Protein AF-A0AA43BGQ6-F1 (afdb_monomer)

Sequence (302 aa):
MNIRNFLTSLLPIFGRSHVEIDIRQQQDIRKKLLLPQLKKLDTVLKGAPFTSDLAKPVEAAIQRLHGSRMNMVSILLAIYEALGSKLDYLSKVVDEEFDKDISRDDMTYKQVQIVRYLELSRFSMEYTMRLLNRFLAAEARTRLNQLERIDEQLTPAEIRWMSDNLETYMQVLSLLLVPQIKLRQAIENMPELLVKAEDGGAGQGLAGHNADPLKMNFINSSALNWNPIYHIRLYIAEMEVEHYQLLEKEILTLELRILELVAAKEERQDARLEQQIERREAQLAAARVKYHQQTEKYGLAA

Radius of gyration: 20.06 Å; Cα contacts (8 Å, |Δi|>4): 301; chains: 1; bounding box: 56×33×53 Å

Solvent-accessible surface area (backbone atoms only — not comparable to full-atom values): 16573 Å² total; per-residue (Å²): 67,50,63,52,62,52,52,65,58,41,32,66,64,46,48,41,65,57,58,54,48,49,50,52,49,53,48,46,46,42,64,76,53,50,49,56,53,34,53,53,47,34,66,73,45,68,64,53,66,69,82,21,84,80,39,37,63,55,35,54,50,49,20,62,72,72,71,44,89,61,20,52,50,56,50,51,41,52,40,56,60,57,42,50,64,44,49,58,49,49,50,53,49,46,69,72,75,48,52,70,68,38,44,46,68,70,30,31,46,47,58,51,50,53,56,49,49,53,45,49,55,50,51,45,56,55,51,49,54,56,51,48,43,49,40,36,40,30,37,25,22,53,65,67,73,38,68,88,57,42,58,74,78,51,53,73,67,56,55,46,49,50,65,77,35,46,66,42,45,54,54,43,52,58,54,57,64,52,52,60,70,59,52,49,54,42,58,73,64,33,58,90,41,68,44,52,70,80,54,83,56,54,65,58,70,73,44,47,89,70,48,51,74,76,56,65,54,71,51,51,46,72,83,52,52,57,79,54,84,52,51,65,80,86,70,47,66,61,53,51,50,50,50,51,52,45,51,52,45,53,47,56,47,35,53,50,35,52,50,45,33,54,34,28,75,70,75,44,85,55,70,71,59,49,55,50,47,53,55,46,42,55,52,43,52,52,45,49,52,52,53,49,52,50,36,41,74,70,70,47,50,124

Structure (mmCIF, N/CA/C/O backbone):
data_AF-A0AA43BGQ6-F1
#
_entry.id   AF-A0AA43BGQ6-F1
#
loop_
_atom_site.group_PDB
_atom_site.id
_atom_site.type_symbol
_atom_site.label_atom_id
_atom_site.label_alt_id
_atom_site.label_comp_id
_atom_site.label_asym_id
_atom_site.label_entity_id
_atom_site.label_seq_id
_atom_site.pdbx_PDB_ins_code
_atom_site.Cartn_x
_atom_site.Cartn_y
_atom_site.Cartn_z
_atom_site.occupancy
_atom_site.B_iso_or_equiv
_atom_site.auth_seq_id
_atom_site.auth_comp_id
_atom_site.auth_asym_id
_atom_site.auth_atom_id
_atom_site.pdbx_PDB_model_num
ATOM 1 N N . MET A 1 1 ? 10.255 -13.705 -5.221 1.00 59.16 1 MET A N 1
ATOM 2 C CA . MET A 1 1 ? 10.290 -13.906 -6.675 1.00 59.16 1 MET A CA 1
ATOM 3 C C . MET A 1 1 ? 11.595 -13.316 -7.169 1.00 59.16 1 MET A C 1
ATOM 5 O O . MET A 1 1 ? 11.898 -12.206 -6.761 1.00 59.16 1 MET A O 1
ATOM 9 N N . ASN A 1 2 ? 12.386 -14.051 -7.955 1.00 65.12 2 ASN A N 1
ATOM 10 C CA . ASN A 1 2 ? 13.613 -13.506 -8.546 1.00 65.12 2 ASN A CA 1
ATOM 11 C C . ASN A 1 2 ? 13.279 -12.660 -9.793 1.00 65.12 2 ASN A C 1
ATOM 13 O O . ASN A 1 2 ? 12.179 -12.754 -10.340 1.00 65.12 2 ASN A O 1
ATOM 17 N N . ILE A 1 3 ? 14.237 -11.856 -10.265 1.00 67.06 3 ILE A N 1
ATOM 18 C CA . ILE A 1 3 ? 14.046 -10.979 -11.434 1.00 67.06 3 ILE A CA 1
ATOM 19 C C . ILE A 1 3 ? 13.670 -11.748 -12.707 1.00 67.06 3 ILE A C 1
ATOM 21 O O . ILE A 1 3 ? 12.963 -11.224 -13.556 1.00 67.06 3 ILE A O 1
ATOM 25 N N . ARG A 1 4 ? 14.112 -13.005 -12.832 1.00 68.31 4 ARG A N 1
ATOM 26 C CA . ARG A 1 4 ? 13.787 -13.864 -13.973 1.00 68.31 4 ARG A CA 1
ATOM 27 C C . ARG A 1 4 ? 12.304 -14.195 -14.003 1.00 68.31 4 ARG A C 1
ATOM 29 O O . ARG A 1 4 ? 11.673 -13.980 -15.025 1.00 68.31 4 ARG A O 1
ATOM 36 N N . ASN A 1 5 ? 11.766 -14.681 -12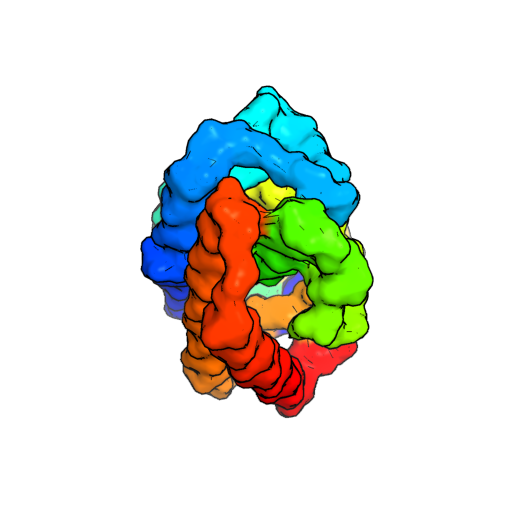.887 1.00 70.25 5 ASN A N 1
ATOM 37 C CA . ASN A 1 5 ? 10.352 -15.015 -12.767 1.00 70.25 5 ASN A CA 1
ATOM 38 C C . ASN A 1 5 ? 9.482 -13.772 -12.993 1.00 70.25 5 ASN A C 1
ATOM 40 O O . ASN A 1 5 ? 8.431 -13.868 -13.617 1.00 70.25 5 ASN A O 1
ATOM 44 N N . PHE A 1 6 ? 9.965 -12.607 -12.546 1.00 74.38 6 PHE A N 1
ATOM 45 C CA . PHE A 1 6 ? 9.333 -11.324 -12.833 1.00 74.38 6 PHE A CA 1
ATOM 46 C C . PHE A 1 6 ? 9.363 -10.969 -14.321 1.00 74.38 6 PHE A C 1
ATOM 48 O O . PHE A 1 6 ? 8.332 -10.668 -14.899 1.00 74.38 6 PHE A O 1
ATOM 55 N N . LEU A 1 7 ? 10.519 -11.058 -14.977 1.00 72.19 7 LEU A N 1
ATOM 56 C CA . LEU A 1 7 ? 10.612 -10.830 -16.416 1.00 72.19 7 LEU A CA 1
ATOM 57 C C . LEU A 1 7 ? 9.691 -11.768 -17.183 1.00 72.19 7 LEU A C 1
ATOM 59 O O . LEU A 1 7 ? 8.902 -11.305 -17.992 1.00 72.19 7 LEU A O 1
ATOM 63 N N . THR A 1 8 ? 9.731 -13.070 -16.895 1.00 73.38 8 THR A N 1
ATOM 64 C CA . THR A 1 8 ? 8.884 -14.057 -17.574 1.00 73.38 8 THR A CA 1
ATOM 65 C C . THR A 1 8 ? 7.399 -13.822 -17.367 1.00 73.38 8 THR A C 1
ATOM 67 O O . THR A 1 8 ? 6.626 -14.242 -18.225 1.00 73.38 8 THR A O 1
ATOM 70 N N . SER A 1 9 ? 6.997 -13.174 -16.267 1.00 70.94 9 SER A N 1
ATOM 71 C CA . SER A 1 9 ? 5.597 -12.817 -16.091 1.00 70.94 9 SER A CA 1
ATOM 72 C C . SER A 1 9 ? 5.200 -11.673 -17.028 1.00 70.94 9 SER A C 1
ATOM 74 O O . SER A 1 9 ? 4.071 -11.671 -17.505 1.00 70.94 9 SER A O 1
ATOM 76 N N . LEU A 1 10 ? 6.101 -10.734 -17.360 1.00 72.69 10 LEU A N 1
ATOM 77 C CA . LEU A 1 10 ? 5.807 -9.619 -18.272 1.00 72.69 10 LEU A CA 1
ATOM 78 C C . LEU A 1 10 ? 5.389 -10.094 -19.678 1.00 72.69 10 LEU A C 1
ATOM 80 O O . LEU A 1 10 ? 5.837 -11.118 -20.203 1.00 72.69 10 LEU A O 1
ATOM 84 N N . LEU A 1 11 ? 4.560 -9.270 -20.312 1.00 73.94 11 LEU A N 1
ATOM 85 C CA . LEU A 1 11 ? 4.098 -9.368 -21.683 1.00 73.94 11 LEU A CA 1
ATOM 86 C C . LEU A 1 11 ? 5.306 -9.358 -22.600 1.00 73.94 11 LEU A C 1
ATOM 88 O O . LEU A 1 11 ? 6.159 -8.487 -22.439 1.00 73.94 11 LEU A O 1
ATOM 92 N N . PRO A 1 12 ? 5.328 -10.215 -23.631 1.00 77.56 12 PRO A N 1
ATOM 93 C CA . PRO A 1 12 ? 6.400 -10.191 -24.615 1.00 77.56 12 PRO A CA 1
ATOM 94 C C . PRO A 1 12 ? 6.594 -8.807 -25.241 1.00 77.56 12 PRO A C 1
ATOM 96 O O . PRO A 1 12 ? 7.725 -8.397 -25.469 1.00 77.56 12 PRO A O 1
ATOM 99 N N . ILE A 1 13 ? 5.493 -8.087 -25.502 1.00 79.62 13 ILE A N 1
ATOM 100 C CA . ILE A 1 13 ? 5.508 -6.736 -26.070 1.00 79.62 13 ILE A CA 1
ATOM 101 C C . ILE A 1 13 ? 4.414 -5.884 -25.422 1.00 79.62 13 ILE A C 1
ATOM 103 O O . ILE A 1 13 ? 3.246 -6.291 -25.399 1.00 79.62 13 ILE A O 1
ATOM 107 N N . PHE A 1 14 ? 4.764 -4.685 -24.960 1.00 82.12 14 PHE A N 1
ATOM 108 C CA . PHE A 1 14 ? 3.824 -3.697 -24.428 1.00 82.12 14 PHE A CA 1
ATOM 109 C C . PHE A 1 14 ? 4.285 -2.265 -24.719 1.00 82.12 14 PHE A C 1
ATOM 111 O O . PHE A 1 14 ? 5.469 -1.998 -24.848 1.00 82.12 14 PHE A O 1
ATOM 118 N N . GLY A 1 15 ? 3.352 -1.318 -24.831 1.00 83.88 15 GLY A N 1
ATOM 119 C CA . GLY A 1 15 ? 3.704 0.085 -25.067 1.00 83.88 15 GLY A CA 1
ATOM 120 C C . GLY A 1 15 ? 4.128 0.825 -23.796 1.00 83.88 15 GLY A C 1
ATOM 121 O O . GLY A 1 15 ? 3.558 0.589 -22.729 1.00 83.88 15 GLY A O 1
ATOM 122 N N . ARG A 1 16 ? 5.037 1.798 -23.925 1.00 88.75 16 ARG A N 1
ATOM 123 C CA . ARG A 1 16 ? 5.418 2.731 -22.842 1.00 88.75 16 ARG A CA 1
ATOM 124 C C . ARG A 1 16 ? 4.234 3.464 -22.230 1.00 88.75 16 ARG A C 1
ATOM 126 O O . ARG A 1 16 ? 4.187 3.674 -21.023 1.00 88.75 16 ARG A O 1
ATOM 133 N N . SER A 1 17 ? 3.235 3.771 -23.053 1.00 84.75 17 SER A N 1
ATOM 134 C CA . SER A 1 17 ? 1.975 4.367 -22.602 1.00 84.75 17 SER A CA 1
ATOM 135 C C . SER A 1 17 ? 1.321 3.594 -21.451 1.00 84.75 17 SER A C 1
ATOM 137 O O . SER A 1 17 ? 0.710 4.213 -20.588 1.00 84.75 17 SER A O 1
ATOM 139 N N . HIS A 1 18 ? 1.488 2.270 -21.374 1.00 81.44 18 HIS A N 1
ATOM 140 C CA . HIS A 1 18 ? 0.985 1.478 -20.253 1.00 81.44 18 HIS A CA 1
ATOM 141 C C . HIS A 1 18 ? 1.720 1.786 -18.942 1.00 81.44 18 HIS A C 1
ATOM 143 O O . HIS A 1 18 ? 1.080 1.905 -17.900 1.00 81.44 18 HIS A O 1
ATOM 149 N N . VAL A 1 19 ? 3.041 1.984 -19.001 1.00 86.44 19 VAL A N 1
ATOM 150 C CA . VAL A 1 19 ? 3.857 2.418 -17.856 1.00 86.44 19 VAL A CA 1
ATOM 151 C C . VAL A 1 19 ? 3.408 3.799 -17.379 1.00 86.44 19 VAL A C 1
ATOM 153 O O . VAL A 1 19 ? 3.178 4.025 -16.192 1.00 86.44 19 VAL A O 1
ATOM 156 N N . GLU A 1 20 ? 3.225 4.728 -18.318 1.00 88.62 20 GLU A N 1
ATOM 157 C CA . GLU A 1 20 ? 2.775 6.092 -18.031 1.00 88.62 20 GLU A CA 1
ATOM 158 C C . GLU A 1 20 ? 1.348 6.122 -17.453 1.00 88.62 20 GLU A C 1
ATOM 160 O O . GLU A 1 20 ? 1.022 6.955 -16.603 1.00 88.62 20 GLU A O 1
ATOM 165 N N . ILE A 1 21 ? 0.461 5.243 -17.932 1.00 85.50 21 ILE A N 1
ATOM 166 C CA . ILE A 1 21 ? -0.894 5.081 -17.392 1.00 85.50 21 ILE A CA 1
ATOM 167 C C . ILE A 1 21 ? -0.828 4.542 -15.963 1.00 85.50 21 ILE A C 1
ATOM 169 O O . ILE A 1 21 ? -1.492 5.115 -15.101 1.00 85.50 21 ILE A O 1
ATOM 173 N N . ASP A 1 22 ? 0.000 3.530 -15.681 1.00 85.19 22 ASP A N 1
ATOM 174 C CA . ASP A 1 22 ? 0.164 2.998 -14.323 1.00 85.19 22 ASP A CA 1
ATOM 175 C C . ASP A 1 22 ? 0.589 4.090 -13.343 1.00 85.19 22 ASP A C 1
ATOM 177 O O . ASP A 1 22 ? -0.051 4.306 -12.314 1.00 85.19 22 ASP A O 1
ATOM 181 N N . ILE A 1 23 ? 1.629 4.850 -13.697 1.00 91.44 23 ILE A N 1
ATOM 182 C CA . ILE A 1 23 ? 2.125 5.946 -12.863 1.00 91.44 23 ILE A CA 1
ATOM 183 C C . ILE A 1 23 ? 1.000 6.941 -12.575 1.00 91.44 23 ILE A C 1
ATOM 185 O O . ILE A 1 23 ? 0.787 7.311 -11.417 1.00 91.44 23 ILE A O 1
ATOM 189 N N . ARG A 1 24 ? 0.245 7.351 -13.604 1.00 90.69 24 ARG A N 1
ATOM 190 C CA . ARG A 1 24 ? -0.896 8.268 -13.452 1.00 90.69 24 ARG A CA 1
ATOM 191 C C . ARG A 1 24 ? -1.990 7.687 -12.561 1.00 90.69 24 ARG A C 1
ATOM 193 O O . ARG A 1 24 ? -2.480 8.390 -11.680 1.00 90.69 24 ARG A O 1
ATOM 200 N N . GLN A 1 25 ? -2.337 6.417 -12.727 1.00 87.12 25 GLN A N 1
ATOM 201 C CA . GLN A 1 25 ? -3.322 5.737 -11.886 1.00 87.12 25 GLN A CA 1
ATOM 202 C C . GLN A 1 25 ? -2.867 5.664 -10.432 1.00 87.12 25 GLN A C 1
ATOM 204 O O . GLN A 1 25 ? -3.635 5.982 -9.529 1.00 87.12 25 GLN A O 1
ATOM 209 N N . GLN A 1 26 ? -1.604 5.323 -10.188 1.00 91.56 26 GLN A N 1
ATOM 210 C CA . GLN A 1 26 ? -1.034 5.324 -8.847 1.00 91.56 26 GLN A CA 1
ATOM 211 C C . GLN A 1 26 ? -1.028 6.727 -8.233 1.00 91.56 26 GLN A C 1
ATOM 213 O O . GLN A 1 26 ? -1.259 6.875 -7.031 1.00 91.56 26 GLN A O 1
ATOM 218 N N . GLN A 1 27 ? -0.829 7.781 -9.033 1.00 95.00 27 GLN A N 1
ATOM 219 C CA . GLN A 1 27 ? -1.025 9.146 -8.548 1.00 95.00 27 GLN A CA 1
ATOM 220 C C . GLN A 1 27 ? -2.467 9.428 -8.149 1.00 95.00 27 GLN A C 1
ATOM 222 O O . GLN A 1 27 ? -2.687 10.043 -7.105 1.00 95.00 27 GLN A O 1
ATOM 227 N N . ASP A 1 28 ? -3.423 9.002 -8.966 1.00 91.94 28 ASP A N 1
ATOM 228 C CA . ASP A 1 28 ? -4.844 9.209 -8.724 1.00 91.94 28 ASP A CA 1
ATOM 229 C C . ASP A 1 28 ? -5.322 8.444 -7.489 1.00 91.94 28 ASP A C 1
ATOM 231 O O . ASP A 1 28 ? -5.933 9.048 -6.609 1.00 91.94 28 ASP A O 1
ATOM 235 N N . ILE A 1 29 ? -4.966 7.165 -7.357 1.00 90.44 29 ILE A N 1
ATOM 236 C CA . ILE A 1 29 ? -5.228 6.356 -6.160 1.00 90.44 29 ILE A CA 1
ATOM 237 C C . ILE A 1 29 ? -4.580 7.023 -4.941 1.00 90.44 29 ILE A C 1
ATOM 239 O O . ILE A 1 29 ? -5.227 7.277 -3.928 1.00 90.44 29 ILE A O 1
ATOM 243 N N . ARG A 1 30 ? -3.312 7.421 -5.019 1.00 95.44 30 ARG A N 1
ATOM 244 C CA . ARG A 1 30 ? -2.676 8.106 -3.891 1.00 95.44 30 ARG A CA 1
ATOM 245 C C . ARG A 1 30 ? -3.430 9.385 -3.496 1.00 95.44 30 ARG A C 1
ATOM 247 O O . ARG A 1 30 ? -3.743 9.576 -2.323 1.00 95.44 30 ARG A O 1
ATOM 254 N N . LYS A 1 31 ? -3.673 10.288 -4.451 1.00 96.25 31 LYS A N 1
ATOM 255 C CA . LYS A 1 31 ? -4.178 11.650 -4.196 1.00 96.25 31 LYS A CA 1
ATOM 256 C C . LYS A 1 31 ? -5.668 11.683 -3.864 1.00 96.25 31 LYS A C 1
ATOM 258 O O . LYS A 1 31 ? -6.055 12.419 -2.962 1.00 96.25 31 LYS A O 1
ATOM 263 N N . LYS A 1 32 ? -6.490 10.940 -4.607 1.00 93.38 32 LYS A N 1
ATOM 264 C CA . LYS A 1 32 ? -7.959 10.985 -4.512 1.00 93.38 32 LYS A CA 1
ATOM 265 C C . LYS A 1 32 ? -8.497 10.014 -3.469 1.00 93.38 32 LYS A C 1
ATOM 267 O O . LYS A 1 32 ? -9.546 10.275 -2.894 1.00 93.38 32 LYS A O 1
ATOM 272 N N . LEU A 1 33 ? -7.783 8.914 -3.242 1.00 91.06 33 LEU A N 1
ATOM 273 C CA . LEU A 1 33 ? -8.280 7.780 -2.478 1.00 91.06 33 LEU A CA 1
ATOM 274 C C . LEU A 1 33 ? -7.540 7.625 -1.139 1.00 91.06 33 LEU A C 1
ATOM 276 O O . LEU A 1 33 ? -8.136 7.815 -0.083 1.00 91.06 33 LEU A O 1
ATOM 280 N N . LEU A 1 34 ? -6.231 7.365 -1.152 1.00 93.94 34 LEU A N 1
ATOM 281 C CA . LEU A 1 34 ? -5.485 6.998 0.059 1.00 93.94 34 LEU A CA 1
ATOM 282 C C . LEU A 1 34 ? -5.147 8.186 0.982 1.00 93.94 34 LEU A C 1
ATOM 284 O O . LEU A 1 34 ? -5.417 8.142 2.185 1.00 93.94 34 LEU A O 1
ATOM 288 N N . LEU A 1 35 ? -4.557 9.260 0.444 1.00 96.62 35 LEU A N 1
ATOM 289 C CA . LEU A 1 35 ? -4.110 10.408 1.245 1.00 96.62 35 LEU A CA 1
ATOM 290 C C . LEU A 1 35 ? -5.242 11.102 2.021 1.00 96.62 35 LEU A C 1
ATOM 292 O O . LEU A 1 35 ? -5.016 11.428 3.188 1.00 96.62 35 LEU A O 1
ATOM 296 N N . PRO A 1 36 ? -6.444 11.331 1.453 1.00 95.75 36 PRO A N 1
ATOM 297 C CA . PRO A 1 36 ? -7.544 11.934 2.203 1.00 95.75 36 PRO A CA 1
ATOM 298 C C . PRO A 1 36 ? -7.925 11.121 3.445 1.00 95.75 36 PRO A C 1
ATOM 300 O O . PRO A 1 36 ? -8.121 11.695 4.517 1.00 95.75 36 PRO A O 1
ATOM 303 N N . GLN A 1 37 ? -7.954 9.790 3.328 1.00 93.00 37 GLN A N 1
ATOM 304 C CA . GLN A 1 37 ? -8.303 8.907 4.442 1.00 93.00 37 GLN A CA 1
ATOM 305 C C . GLN A 1 37 ? -7.216 8.886 5.512 1.00 93.00 37 GLN A C 1
ATOM 307 O O . GLN A 1 37 ? -7.527 8.986 6.697 1.00 93.00 37 GLN A O 1
ATOM 312 N N . LEU A 1 38 ? -5.942 8.846 5.110 1.00 95.88 38 LEU A N 1
ATOM 313 C CA . LEU A 1 38 ? -4.821 8.953 6.045 1.00 95.88 38 LEU A CA 1
ATOM 314 C C . LEU A 1 38 ? -4.847 10.284 6.806 1.00 95.88 38 LEU A C 1
ATOM 316 O O . LEU A 1 38 ? -4.701 10.278 8.022 1.00 95.88 38 LEU A O 1
ATOM 320 N N . LYS A 1 39 ? -5.112 11.411 6.133 1.00 95.81 39 LYS A N 1
ATOM 321 C CA . LYS A 1 39 ? -5.221 12.737 6.777 1.00 95.81 39 LYS A CA 1
ATOM 322 C C . LYS A 1 39 ? -6.386 12.813 7.758 1.00 95.81 39 LYS A C 1
ATOM 324 O O . LYS A 1 39 ? -6.237 13.329 8.869 1.00 95.81 39 LYS A O 1
ATOM 329 N N . LYS A 1 40 ? -7.548 12.285 7.365 1.00 94.00 40 LYS A N 1
ATOM 330 C CA . LYS A 1 40 ? -8.729 12.209 8.231 1.00 94.00 40 LYS A CA 1
ATOM 331 C C . LYS A 1 40 ? -8.436 11.357 9.463 1.00 94.00 40 LYS A C 1
ATOM 333 O O . LYS A 1 40 ? -8.717 11.784 10.580 1.00 94.00 40 LYS A O 1
ATOM 338 N N . LEU A 1 41 ? -7.837 10.185 9.272 1.00 93.19 41 LEU A N 1
ATOM 339 C CA . LEU A 1 41 ? -7.512 9.278 10.363 1.00 93.19 41 LEU A CA 1
ATOM 340 C C . LEU A 1 41 ? -6.429 9.848 11.288 1.00 93.19 41 LEU A C 1
ATOM 342 O O . LEU A 1 41 ? -6.577 9.766 12.503 1.00 93.19 41 LEU A O 1
ATOM 346 N N . ASP A 1 42 ? -5.396 10.486 10.742 1.00 93.56 42 ASP A N 1
ATOM 347 C CA . ASP A 1 42 ? -4.358 11.175 11.516 1.00 93.56 42 ASP A CA 1
ATOM 348 C C . ASP A 1 42 ? -4.969 12.264 12.414 1.00 93.56 42 ASP A C 1
ATOM 350 O O . ASP A 1 42 ? -4.699 12.321 13.616 1.00 93.56 42 ASP A O 1
ATOM 354 N N . THR A 1 43 ? -5.920 13.032 11.870 1.00 92.62 43 THR A N 1
ATOM 355 C CA . THR A 1 43 ? -6.691 14.040 12.617 1.00 92.62 43 THR A CA 1
ATOM 356 C C . THR A 1 43 ? -7.553 13.418 13.720 1.00 92.62 43 THR A C 1
ATOM 358 O O . THR A 1 43 ? -7.652 13.969 14.817 1.00 92.62 43 THR A O 1
ATOM 361 N N . VAL A 1 44 ? -8.183 12.268 13.454 1.00 90.75 44 VAL A N 1
ATOM 362 C CA . VAL A 1 44 ? -9.007 11.543 14.437 1.00 90.75 44 VAL A CA 1
ATOM 363 C C . VAL A 1 44 ? -8.149 10.937 15.546 1.00 90.75 44 VAL A C 1
ATOM 365 O O . VAL A 1 44 ? -8.563 10.929 16.708 1.00 90.75 44 VAL A O 1
ATOM 368 N N . LEU A 1 45 ? -6.969 10.413 15.218 1.00 89.12 45 LEU A N 1
ATOM 369 C CA . LEU A 1 45 ? -6.059 9.794 16.179 1.00 89.12 45 LEU A CA 1
ATOM 370 C C . LEU A 1 45 ? -5.258 10.824 16.977 1.00 89.12 45 LEU A C 1
ATOM 372 O O . LEU A 1 45 ? -4.950 10.550 18.132 1.00 89.12 45 LEU A O 1
ATOM 376 N N . LYS A 1 46 ? -4.955 12.001 16.411 1.00 89.19 46 LYS A N 1
ATOM 377 C CA . LYS A 1 46 ? -4.138 13.057 17.042 1.00 89.19 46 LYS A CA 1
ATOM 378 C C . LYS A 1 46 ? -2.808 12.521 17.588 1.00 89.19 46 LYS A C 1
ATOM 380 O O . LYS A 1 46 ? -2.408 12.843 18.703 1.00 89.19 46 LYS A O 1
ATOM 385 N N . GLY A 1 47 ? -2.160 11.643 16.822 1.00 86.31 47 GLY A N 1
ATOM 386 C CA . GLY A 1 47 ? -0.908 10.992 17.213 1.00 86.31 47 GLY A CA 1
ATOM 387 C C . GLY A 1 47 ? -1.042 9.884 18.264 1.00 86.31 47 GLY A C 1
ATOM 388 O O . GLY A 1 47 ? -0.026 9.316 18.659 1.00 86.31 47 GLY A O 1
ATOM 389 N N . ALA A 1 48 ? -2.256 9.538 18.711 1.00 89.06 48 ALA A N 1
ATOM 390 C CA . ALA A 1 48 ? -2.451 8.388 19.587 1.00 89.06 48 ALA A CA 1
ATOM 391 C C . ALA A 1 48 ? -2.080 7.081 18.855 1.00 89.06 48 ALA A C 1
ATOM 393 O O . ALA A 1 48 ? -2.470 6.919 17.689 1.00 89.06 48 ALA A O 1
ATOM 394 N N . PRO A 1 49 ? -1.346 6.165 19.515 1.00 88.75 49 PRO A N 1
ATOM 395 C CA . PRO A 1 49 ? -1.079 4.837 18.980 1.00 88.75 49 PRO A CA 1
ATOM 396 C C . PRO A 1 49 ? -2.339 3.968 19.035 1.00 88.75 49 PRO A C 1
ATOM 398 O O . PRO A 1 49 ? -3.293 4.264 19.765 1.00 88.75 49 PRO A O 1
ATOM 401 N N . PHE A 1 50 ? -2.324 2.869 18.290 1.00 90.81 50 PHE A N 1
ATOM 402 C CA . PHE A 1 50 ? -3.347 1.840 18.389 1.00 90.81 50 PHE A CA 1
ATOM 403 C C . PHE A 1 50 ? -3.242 1.082 19.715 1.00 90.81 50 PHE A C 1
ATOM 405 O O . PHE A 1 50 ? -2.162 0.850 20.265 1.00 90.81 50 PHE A O 1
ATOM 412 N N . THR A 1 51 ? -4.397 0.672 20.231 1.00 89.75 51 THR A N 1
ATOM 413 C CA . THR A 1 51 ? -4.529 -0.056 21.495 1.00 89.75 51 THR A CA 1
ATOM 414 C C . THR A 1 51 ? -4.968 -1.504 21.310 1.00 89.75 51 THR A C 1
ATOM 416 O O . THR A 1 51 ? -4.794 -2.297 22.236 1.00 89.75 51 THR A O 1
ATOM 419 N N . SER A 1 52 ? -5.460 -1.881 20.129 1.00 90.00 52 SER A N 1
ATOM 420 C CA . SER A 1 52 ? -5.772 -3.279 19.822 1.00 90.00 52 SER A CA 1
ATOM 421 C C . SER A 1 52 ? -4.517 -4.159 19.761 1.00 90.00 52 SER A C 1
ATOM 423 O O . SER A 1 52 ? -3.475 -3.767 19.227 1.00 90.00 52 SER A O 1
ATOM 425 N N . ASP A 1 53 ? -4.617 -5.387 20.273 1.00 89.56 53 ASP A N 1
ATOM 426 C CA . ASP A 1 53 ? -3.498 -6.343 20.280 1.00 89.56 53 ASP A CA 1
ATOM 427 C C . ASP A 1 53 ? -3.122 -6.834 18.875 1.00 89.56 53 ASP A C 1
ATOM 429 O O . ASP A 1 53 ? -2.002 -7.290 18.650 1.00 89.56 53 ASP A O 1
ATOM 433 N N . LEU A 1 54 ? -4.030 -6.662 17.913 1.00 88.56 54 LEU A N 1
ATOM 434 C CA . LEU A 1 54 ? -3.787 -6.908 16.498 1.00 88.56 54 LEU A CA 1
ATOM 435 C C . LEU A 1 54 ? -2.893 -5.824 15.866 1.00 88.56 54 LEU A C 1
ATOM 437 O O . LEU A 1 54 ? -1.967 -6.141 15.120 1.00 88.56 54 LEU A O 1
ATOM 441 N N . ALA A 1 55 ? -3.152 -4.544 16.154 1.00 91.69 55 ALA A N 1
ATOM 442 C CA . ALA A 1 55 ? -2.454 -3.435 15.504 1.00 91.69 55 ALA A CA 1
ATOM 443 C C . ALA A 1 55 ? -1.116 -3.088 16.175 1.00 91.69 55 ALA A C 1
ATOM 445 O O . ALA A 1 55 ? -0.157 -2.751 15.476 1.00 91.69 55 ALA A O 1
ATOM 446 N N . LYS A 1 56 ? -1.015 -3.211 17.509 1.00 93.62 56 LYS A N 1
ATOM 447 C CA . LYS A 1 56 ? 0.193 -2.855 18.281 1.00 93.62 56 LYS A CA 1
ATOM 448 C C . LYS A 1 56 ? 1.495 -3.459 17.727 1.00 93.62 56 LYS A C 1
ATOM 450 O O . LYS A 1 56 ? 2.463 -2.707 17.586 1.00 93.62 56 LYS A O 1
ATOM 455 N N . PRO A 1 57 ? 1.588 -4.771 17.410 1.00 93.94 57 PRO A N 1
ATOM 456 C CA . PRO A 1 57 ? 2.846 -5.357 16.946 1.00 93.94 57 PRO A CA 1
ATOM 457 C C . PRO A 1 57 ? 3.279 -4.798 15.588 1.00 93.94 57 PRO A C 1
ATOM 459 O O . PRO A 1 57 ? 4.467 -4.566 15.364 1.00 93.94 57 PRO A O 1
ATOM 462 N N . VAL A 1 58 ? 2.313 -4.546 14.701 1.00 94.56 58 VAL A N 1
ATOM 463 C CA . VAL A 1 58 ? 2.562 -4.015 13.357 1.00 94.56 58 VAL A CA 1
ATOM 464 C C . VAL A 1 58 ? 2.935 -2.536 13.416 1.00 94.56 58 VAL A C 1
ATOM 466 O O . VAL A 1 58 ? 3.906 -2.129 12.780 1.00 94.56 58 VAL A O 1
ATOM 469 N N . GLU A 1 59 ? 2.253 -1.742 14.243 1.00 95.31 59 GLU A N 1
ATOM 470 C CA . GLU A 1 59 ? 2.634 -0.351 14.500 1.00 95.31 59 GLU A CA 1
ATOM 471 C C . GLU A 1 59 ? 4.057 -0.260 15.062 1.00 95.31 59 GLU A C 1
ATOM 473 O O . GLU A 1 59 ? 4.872 0.504 14.546 1.00 95.31 59 GLU A O 1
ATOM 478 N N . ALA A 1 60 ? 4.401 -1.090 16.051 1.00 95.50 60 ALA A N 1
ATOM 479 C CA . ALA A 1 60 ? 5.751 -1.131 16.604 1.00 95.50 60 ALA A CA 1
ATOM 480 C C . ALA A 1 60 ? 6.800 -1.513 15.545 1.00 95.50 60 ALA A C 1
ATOM 482 O O . ALA A 1 60 ? 7.905 -0.965 15.538 1.00 95.50 60 ALA A O 1
ATOM 483 N N . ALA A 1 61 ? 6.475 -2.435 14.635 1.00 95.12 61 ALA A N 1
ATOM 484 C CA . ALA A 1 61 ? 7.358 -2.802 13.534 1.00 95.12 61 ALA A CA 1
ATOM 485 C C . ALA A 1 61 ? 7.566 -1.633 12.554 1.00 95.12 61 ALA A C 1
ATOM 487 O O . ALA A 1 61 ? 8.701 -1.362 12.162 1.00 95.12 61 ALA A O 1
ATOM 488 N N . ILE A 1 62 ? 6.505 -0.894 12.212 1.00 95.88 62 ILE A N 1
ATOM 489 C CA . ILE A 1 62 ? 6.571 0.278 11.322 1.00 95.88 62 ILE A CA 1
ATOM 490 C C . ILE A 1 62 ? 7.335 1.436 11.974 1.00 95.88 62 ILE A C 1
ATOM 492 O O . ILE A 1 62 ? 8.158 2.078 11.324 1.00 95.88 62 ILE A O 1
ATOM 496 N N . GLN A 1 63 ? 7.139 1.667 13.271 1.00 95.25 63 GLN A N 1
ATOM 497 C CA . GLN A 1 63 ? 7.899 2.650 14.045 1.00 95.25 63 GLN A CA 1
ATOM 498 C C . GLN A 1 63 ? 9.398 2.348 14.045 1.00 95.25 63 GLN A C 1
ATOM 500 O O . GLN A 1 63 ? 10.212 3.239 13.792 1.00 95.25 63 GLN A O 1
ATOM 505 N N . ARG A 1 64 ? 9.774 1.082 14.275 1.00 95.44 64 ARG A N 1
ATOM 506 C CA . ARG A 1 64 ? 11.175 0.637 14.189 1.00 95.44 64 ARG A CA 1
ATOM 507 C C . ARG A 1 64 ? 11.736 0.825 12.786 1.00 95.44 64 ARG A C 1
ATOM 509 O O . ARG A 1 64 ? 12.857 1.300 12.657 1.00 95.44 64 ARG A O 1
ATOM 516 N N . LEU A 1 65 ? 10.955 0.483 11.763 1.00 93.38 65 LEU A N 1
ATOM 517 C CA . LEU A 1 65 ? 11.354 0.619 10.367 1.00 93.38 65 LEU A CA 1
ATOM 518 C C . LEU A 1 65 ? 11.623 2.082 9.983 1.00 93.38 65 LEU A C 1
ATOM 520 O O . LEU A 1 65 ? 12.636 2.381 9.360 1.00 93.38 65 LEU A O 1
ATOM 524 N N . HIS A 1 66 ? 10.730 2.993 10.371 1.00 93.44 66 HIS A N 1
ATOM 525 C CA . HIS A 1 66 ? 10.878 4.425 10.113 1.00 93.44 66 HIS A CA 1
ATOM 526 C C . HIS A 1 66 ? 11.932 5.081 11.025 1.00 93.44 66 HIS A C 1
ATOM 528 O O . HIS A 1 66 ? 12.482 6.129 10.693 1.00 93.44 66 HIS A O 1
ATOM 534 N N . GLY A 1 67 ? 12.195 4.517 12.206 1.00 93.00 67 GLY A N 1
ATOM 535 C CA . GLY A 1 67 ? 13.041 5.138 13.227 1.00 93.00 67 GLY A CA 1
ATOM 536 C C . GLY A 1 67 ? 12.356 6.296 13.963 1.00 93.00 67 GLY A C 1
ATOM 537 O O . GLY A 1 67 ? 13.026 7.214 14.426 1.00 93.00 67 GLY A O 1
ATOM 538 N N . SER A 1 68 ? 11.021 6.283 14.060 1.00 91.44 68 SER A N 1
ATOM 539 C CA . SER A 1 68 ? 10.234 7.294 14.784 1.00 91.44 68 SER A CA 1
ATOM 540 C C . SER A 1 68 ? 9.215 6.647 15.718 1.00 91.44 68 SER A C 1
ATOM 542 O O . SER A 1 68 ? 8.767 5.532 15.477 1.00 91.44 68 SER A O 1
ATOM 544 N N . ARG A 1 69 ? 8.824 7.369 16.775 1.00 90.25 69 ARG A N 1
ATOM 545 C CA . ARG A 1 69 ? 7.731 6.991 17.692 1.00 90.25 69 ARG A CA 1
ATOM 546 C C . ARG A 1 69 ? 6.374 7.584 17.300 1.00 90.25 69 ARG A C 1
ATOM 548 O O . ARG A 1 69 ? 5.430 7.493 18.077 1.00 90.25 69 ARG A O 1
ATOM 555 N N . MET A 1 70 ? 6.282 8.227 16.135 1.00 91.69 70 MET A N 1
ATOM 556 C CA . MET A 1 70 ? 4.998 8.661 15.578 1.00 91.69 70 MET A CA 1
ATOM 557 C C . MET A 1 70 ? 4.051 7.466 15.436 1.00 91.69 70 MET A C 1
ATOM 559 O O . MET A 1 70 ? 4.501 6.328 15.275 1.00 91.69 70 MET A O 1
ATOM 563 N N . ASN A 1 71 ? 2.743 7.712 15.494 1.00 92.94 71 ASN A N 1
ATOM 564 C CA . ASN A 1 71 ? 1.796 6.634 15.253 1.00 92.94 71 ASN A CA 1
ATOM 565 C C . ASN A 1 71 ? 1.918 6.126 13.802 1.00 92.94 71 ASN A C 1
ATOM 567 O O . ASN A 1 71 ? 2.430 6.810 12.907 1.00 92.94 71 ASN A O 1
ATOM 571 N N . MET A 1 72 ? 1.455 4.900 13.573 1.00 94.88 72 MET A N 1
ATOM 572 C CA . MET A 1 72 ? 1.561 4.240 12.273 1.00 94.88 72 MET A CA 1
ATOM 573 C C . MET A 1 72 ? 0.928 5.076 11.151 1.00 94.88 72 MET A C 1
ATOM 575 O O . MET A 1 72 ? 1.462 5.125 10.047 1.00 94.88 72 MET A O 1
ATOM 579 N N . VAL A 1 73 ? -0.186 5.758 11.425 1.00 96.19 73 VAL A N 1
ATOM 580 C CA . VAL A 1 73 ? -0.923 6.538 10.420 1.00 96.19 73 VAL A CA 1
ATOM 581 C C . VAL A 1 73 ? -0.132 7.760 9.964 1.00 96.19 73 VAL A C 1
ATOM 583 O O . VAL A 1 73 ? -0.032 7.973 8.758 1.00 96.19 73 VAL A O 1
ATOM 586 N N . SER A 1 74 ? 0.494 8.508 10.878 1.00 95.69 74 SER A N 1
ATOM 587 C CA . SER A 1 74 ? 1.363 9.637 10.524 1.00 95.69 74 SER A CA 1
ATOM 588 C C . SER A 1 74 ? 2.567 9.172 9.699 1.00 95.69 74 SER A C 1
ATOM 590 O O . SER A 1 74 ? 2.959 9.831 8.737 1.00 95.69 74 SER A O 1
ATOM 592 N N . ILE A 1 75 ? 3.144 8.012 10.041 1.00 96.25 75 ILE A N 1
ATOM 593 C CA . ILE A 1 75 ? 4.258 7.420 9.284 1.00 96.25 75 ILE A CA 1
ATOM 594 C C . ILE A 1 75 ? 3.813 7.054 7.864 1.00 96.25 75 ILE A C 1
ATOM 596 O O . ILE A 1 75 ? 4.472 7.430 6.896 1.00 96.25 75 ILE A O 1
ATOM 600 N N . LEU A 1 76 ? 2.685 6.352 7.722 1.00 97.19 76 LEU A N 1
ATOM 601 C CA . LEU A 1 76 ? 2.136 5.984 6.416 1.00 97.19 76 LEU A CA 1
ATOM 602 C C . LEU A 1 76 ? 1.789 7.228 5.591 1.00 97.19 76 LEU A C 1
ATOM 604 O O . LEU A 1 76 ? 2.105 7.275 4.405 1.00 97.19 76 LEU A O 1
ATOM 608 N N . LEU A 1 77 ? 1.208 8.259 6.213 1.00 96.75 77 LEU A N 1
ATOM 609 C CA . LEU A 1 77 ? 0.929 9.536 5.561 1.00 96.75 77 LEU A CA 1
ATOM 610 C C . LEU A 1 77 ? 2.206 10.146 4.971 1.00 96.75 77 LEU A C 1
ATOM 612 O O . LEU A 1 77 ? 2.227 10.458 3.782 1.00 96.75 77 LEU A O 1
ATOM 616 N N . ALA A 1 78 ? 3.286 10.231 5.751 1.00 95.75 78 ALA A N 1
ATOM 617 C CA . ALA A 1 78 ? 4.564 10.758 5.278 1.00 95.75 78 ALA A CA 1
ATOM 618 C C . ALA A 1 78 ? 5.161 9.925 4.127 1.00 95.75 78 ALA A C 1
ATOM 620 O O . ALA A 1 78 ? 5.646 10.488 3.141 1.00 95.75 78 ALA A O 1
ATOM 621 N N . ILE A 1 79 ? 5.093 8.589 4.215 1.00 97.12 79 ILE A N 1
ATOM 622 C CA . ILE A 1 79 ? 5.556 7.679 3.153 1.00 97.12 79 ILE A CA 1
ATOM 623 C C . ILE A 1 79 ? 4.800 7.953 1.853 1.00 97.12 79 ILE A C 1
ATOM 625 O O . ILE A 1 79 ? 5.421 8.149 0.804 1.00 97.12 79 ILE A O 1
ATOM 629 N N . TYR A 1 80 ? 3.468 7.997 1.914 1.00 97.75 80 TYR A N 1
ATOM 630 C CA . TYR A 1 80 ? 2.647 8.169 0.724 1.00 97.75 80 TYR A CA 1
ATOM 631 C C . TYR A 1 80 ? 2.710 9.590 0.174 1.00 97.75 80 TYR A C 1
ATOM 633 O O . TYR A 1 80 ? 2.750 9.744 -1.040 1.00 97.75 80 TYR A O 1
ATOM 641 N N . GLU A 1 81 ? 2.829 10.632 0.996 1.00 96.69 81 GLU A N 1
ATOM 642 C CA . GLU A 1 81 ? 3.104 11.984 0.491 1.00 96.69 81 GLU A CA 1
ATOM 643 C C . GLU A 1 81 ? 4.435 12.027 -0.274 1.00 96.69 81 GLU A C 1
ATOM 645 O O . GLU A 1 81 ? 4.486 12.510 -1.410 1.00 96.69 81 GLU A O 1
ATOM 650 N N . ALA A 1 82 ? 5.487 11.419 0.282 1.00 96.31 82 ALA A N 1
ATOM 651 C CA . ALA A 1 82 ? 6.796 11.341 -0.355 1.00 96.31 82 ALA A CA 1
ATOM 652 C C . ALA A 1 82 ? 6.836 10.413 -1.583 1.00 96.31 82 ALA A C 1
ATOM 654 O O . ALA A 1 82 ? 7.747 10.539 -2.405 1.00 96.31 82 ALA A O 1
ATOM 655 N N . LEU A 1 83 ? 5.904 9.464 -1.725 1.00 97.31 83 LEU A N 1
ATOM 656 C CA . LEU A 1 83 ? 5.772 8.632 -2.928 1.00 97.31 83 LEU A CA 1
ATOM 657 C C . LEU A 1 83 ? 5.399 9.484 -4.148 1.00 97.31 83 LEU A C 1
ATOM 659 O O . LEU A 1 83 ? 5.783 9.155 -5.267 1.00 97.31 83 LEU A O 1
ATOM 663 N N . GLY A 1 84 ? 4.705 10.609 -3.952 1.00 96.56 84 GLY A N 1
ATOM 664 C CA . GLY A 1 84 ? 4.273 11.456 -5.058 1.00 96.56 84 GLY A CA 1
ATOM 665 C C . GLY A 1 84 ? 5.404 11.990 -5.918 1.00 96.56 84 GLY A C 1
ATOM 666 O O . GLY A 1 84 ? 5.399 11.760 -7.125 1.00 96.56 84 GLY A O 1
ATOM 667 N N . SER A 1 85 ? 6.402 12.603 -5.289 1.00 96.44 85 SER A N 1
ATOM 668 C CA . SER A 1 85 ? 7.557 13.136 -6.010 1.00 96.44 85 SER A CA 1
ATOM 669 C C . SER A 1 85 ? 8.428 12.037 -6.630 1.00 96.44 85 SER A C 1
ATOM 671 O O . SER A 1 85 ? 9.094 12.273 -7.637 1.00 96.44 85 SER A O 1
ATOM 673 N N . LYS A 1 86 ? 8.410 10.820 -6.064 1.00 96.88 86 LYS A N 1
ATOM 674 C CA . LYS A 1 86 ? 9.080 9.645 -6.642 1.00 96.88 86 LYS A CA 1
ATOM 675 C C . LYS A 1 86 ? 8.377 9.179 -7.914 1.00 96.88 86 LYS A C 1
ATOM 677 O O . LYS A 1 86 ? 9.056 8.961 -8.908 1.00 96.88 86 LYS A O 1
ATOM 682 N N . LEU A 1 87 ? 7.045 9.099 -7.915 1.00 96.75 87 LEU A N 1
ATOM 683 C CA . LEU A 1 87 ? 6.274 8.773 -9.120 1.00 96.75 87 LEU A CA 1
ATOM 684 C C . LEU A 1 87 ? 6.423 9.848 -10.209 1.00 96.75 87 LEU A C 1
ATOM 686 O O . LEU A 1 87 ? 6.553 9.501 -11.378 1.00 96.75 87 LEU A O 1
ATOM 690 N N . ASP A 1 88 ? 6.468 11.134 -9.841 1.00 96.25 88 ASP A N 1
ATOM 691 C CA . ASP A 1 88 ? 6.750 12.224 -10.793 1.00 96.25 88 ASP A CA 1
ATOM 692 C C . ASP A 1 88 ? 8.137 12.074 -11.439 1.00 96.25 88 ASP A C 1
ATOM 694 O O . ASP A 1 88 ? 8.302 12.298 -12.636 1.00 96.25 88 ASP A O 1
ATOM 698 N N . TYR A 1 89 ? 9.145 11.690 -10.650 1.00 96.06 89 TYR A N 1
ATOM 699 C CA . TYR A 1 89 ? 10.485 11.407 -11.160 1.00 96.06 89 TYR A CA 1
ATOM 700 C C . TYR A 1 89 ? 10.495 10.183 -12.079 1.00 96.06 89 TYR A C 1
ATOM 702 O O . TYR A 1 89 ? 11.013 10.271 -13.187 1.00 96.06 89 TYR A O 1
ATOM 710 N N . LEU A 1 90 ? 9.879 9.074 -11.659 1.00 95.44 90 LEU A N 1
ATOM 711 C CA . LEU A 1 90 ? 9.808 7.857 -12.467 1.00 95.44 90 LEU A CA 1
ATOM 712 C C . LEU A 1 90 ? 9.084 8.088 -13.793 1.00 95.44 90 LEU A C 1
ATOM 714 O O . LEU A 1 90 ? 9.502 7.515 -14.787 1.00 95.44 90 LEU A O 1
ATOM 718 N N . SER A 1 91 ? 8.076 8.965 -13.846 1.00 95.06 91 SER A N 1
ATOM 719 C CA . SER A 1 91 ? 7.432 9.340 -15.113 1.00 95.06 91 SER A CA 1
ATOM 720 C C . SER A 1 91 ? 8.435 9.906 -16.117 1.00 95.06 91 SER A C 1
ATOM 722 O O . SER A 1 91 ? 8.414 9.517 -17.277 1.00 95.06 91 SER A O 1
ATOM 724 N N . LYS A 1 92 ? 9.342 10.782 -15.665 1.00 95.44 92 LYS A N 1
ATOM 725 C CA . LYS A 1 92 ? 10.373 11.380 -16.527 1.00 95.44 92 LYS A CA 1
ATOM 726 C C . LYS A 1 92 ? 11.386 10.343 -16.992 1.00 95.44 92 LYS A C 1
ATOM 728 O O . LYS A 1 92 ? 11.711 10.292 -18.167 1.00 95.44 92 LYS A O 1
ATOM 733 N N . VAL A 1 93 ? 11.832 9.486 -16.073 1.00 93.94 93 VAL A N 1
ATOM 734 C CA . VAL A 1 93 ? 12.755 8.393 -16.408 1.00 93.94 93 VAL A CA 1
ATOM 735 C C . VAL A 1 93 ? 12.110 7.439 -17.410 1.00 93.94 93 VAL A C 1
ATOM 737 O O . VAL A 1 93 ? 12.778 6.958 -18.312 1.00 93.94 93 VAL A O 1
ATOM 740 N N . VAL A 1 94 ? 10.807 7.179 -17.293 1.00 93.38 94 VAL A N 1
ATOM 741 C CA . VAL A 1 94 ? 10.084 6.341 -18.253 1.00 93.38 94 VAL A CA 1
ATOM 742 C C . VAL A 1 94 ? 10.057 6.979 -19.639 1.00 93.38 94 VAL A C 1
ATOM 744 O O . VAL A 1 94 ? 10.310 6.287 -20.619 1.00 93.38 94 VAL A O 1
ATOM 747 N N . ASP A 1 95 ? 9.806 8.286 -19.723 1.00 93.25 95 ASP A N 1
ATOM 748 C CA . ASP A 1 95 ? 9.827 9.021 -20.992 1.00 93.25 95 ASP A CA 1
ATOM 749 C C . ASP A 1 95 ? 11.207 9.002 -21.674 1.00 93.25 95 ASP A C 1
ATOM 751 O O . ASP A 1 95 ? 11.268 9.004 -22.906 1.00 93.25 95 ASP A O 1
ATOM 755 N N . GLU A 1 96 ? 12.284 8.986 -20.882 1.00 92.06 96 GLU A N 1
ATOM 756 C CA . GLU A 1 96 ? 13.683 9.007 -21.333 1.00 92.06 96 GLU A CA 1
ATOM 757 C C . GLU A 1 96 ? 14.230 7.613 -21.686 1.00 92.06 96 GLU A C 1
ATOM 759 O O . GLU A 1 96 ? 14.932 7.465 -22.682 1.00 92.06 96 GLU A O 1
ATOM 764 N N . GLU A 1 97 ? 13.921 6.594 -20.881 1.00 89.44 97 GLU A N 1
ATOM 765 C CA . GLU A 1 97 ? 14.559 5.271 -20.950 1.00 89.44 97 GLU A CA 1
ATOM 766 C C . GLU A 1 97 ? 13.755 4.237 -21.742 1.00 89.44 97 GLU A C 1
ATOM 768 O O . GLU A 1 97 ? 14.304 3.199 -22.106 1.00 89.44 97 GLU A O 1
ATOM 773 N N . PHE A 1 98 ? 12.454 4.447 -21.962 1.00 90.25 98 PHE A N 1
ATOM 774 C CA . PHE A 1 98 ? 11.611 3.468 -22.647 1.00 90.25 98 PHE A CA 1
ATOM 775 C C . PHE A 1 98 ? 11.265 3.916 -24.065 1.00 90.25 98 PHE A C 1
ATOM 777 O O . PHE A 1 98 ? 10.755 5.018 -24.299 1.00 90.25 98 PHE A O 1
ATOM 784 N N . ASP A 1 99 ? 11.453 2.991 -25.003 1.00 89.88 99 ASP A N 1
ATOM 785 C CA . ASP A 1 99 ? 10.935 3.107 -26.358 1.00 89.88 99 ASP A CA 1
ATOM 786 C C . ASP A 1 99 ? 9.409 3.016 -26.376 1.00 89.88 99 ASP A C 1
ATOM 788 O O . ASP A 1 99 ? 8.776 2.482 -25.465 1.00 89.88 99 ASP A O 1
ATOM 792 N N . LYS A 1 100 ? 8.796 3.524 -27.451 1.00 87.50 100 LYS A N 1
ATOM 793 C CA . LYS A 1 100 ? 7.336 3.510 -27.621 1.00 87.50 100 LYS A CA 1
ATOM 794 C C . LYS A 1 100 ? 6.749 2.104 -27.456 1.00 87.50 100 LYS A C 1
ATOM 796 O O . LYS A 1 100 ? 5.727 1.958 -26.782 1.00 87.50 100 LYS A O 1
ATOM 801 N N . ASP A 1 101 ? 7.403 1.118 -28.063 1.00 86.50 101 ASP A N 1
ATOM 802 C CA . ASP A 1 101 ? 7.080 -0.299 -27.968 1.00 86.50 101 ASP A CA 1
ATOM 803 C C . ASP A 1 101 ? 8.227 -1.008 -27.245 1.00 86.50 101 ASP A C 1
ATOM 805 O O . ASP A 1 101 ? 9.379 -0.926 -27.658 1.00 86.50 101 ASP A O 1
ATOM 809 N N . ILE A 1 102 ? 7.900 -1.687 -26.152 1.00 86.00 102 ILE A N 1
ATOM 810 C CA . ILE A 1 102 ? 8.853 -2.325 -25.250 1.00 86.00 102 ILE A CA 1
ATOM 811 C C . ILE A 1 102 ? 8.760 -3.825 -25.483 1.00 86.00 102 ILE A C 1
ATOM 813 O O . ILE A 1 102 ? 7.702 -4.427 -25.284 1.00 86.00 102 ILE A O 1
ATOM 817 N N . SER A 1 103 ? 9.868 -4.417 -25.911 1.00 85.88 103 SER A N 1
ATOM 818 C CA . SER A 1 103 ? 10.053 -5.863 -25.984 1.00 85.88 103 SER A CA 1
ATOM 819 C C . SER A 1 103 ? 10.637 -6.339 -24.661 1.00 85.88 103 SER A C 1
ATOM 821 O O . SER A 1 103 ? 11.679 -5.845 -24.234 1.00 85.88 103 SER A O 1
ATOM 823 N N . ARG A 1 104 ? 9.980 -7.300 -24.002 1.00 80.56 104 ARG A N 1
ATOM 824 C CA . ARG A 1 104 ? 10.458 -7.876 -22.734 1.00 80.56 104 ARG A CA 1
ATOM 825 C C . ARG A 1 104 ? 11.890 -8.389 -22.850 1.00 80.56 104 ARG A C 1
ATOM 827 O O . ARG A 1 104 ? 12.678 -8.213 -21.926 1.00 80.56 104 ARG A O 1
ATOM 834 N N . ASP A 1 105 ? 12.197 -9.052 -23.960 1.00 81.06 105 ASP A N 1
ATOM 835 C CA . ASP A 1 105 ? 13.480 -9.729 -24.153 1.00 81.06 105 ASP A CA 1
ATOM 836 C C . ASP A 1 105 ? 14.625 -8.732 -24.425 1.00 81.06 105 ASP A C 1
ATOM 838 O O . ASP A 1 105 ? 15.795 -9.084 -24.266 1.00 81.06 105 ASP A O 1
ATOM 842 N N . ASP A 1 106 ? 14.280 -7.479 -24.742 1.00 84.50 106 ASP A N 1
ATOM 843 C CA . ASP A 1 106 ? 15.207 -6.365 -24.958 1.00 84.50 106 ASP A CA 1
ATOM 844 C C . ASP A 1 106 ? 15.237 -5.384 -23.773 1.00 84.50 106 ASP A C 1
ATOM 846 O O . ASP A 1 106 ? 15.883 -4.337 -23.844 1.00 84.50 106 ASP A O 1
ATOM 850 N N . MET A 1 107 ? 14.561 -5.706 -22.661 1.00 84.31 107 MET A N 1
ATOM 851 C CA . MET A 1 107 ? 14.559 -4.828 -21.496 1.00 84.31 107 MET A CA 1
ATOM 852 C C . MET A 1 107 ? 15.930 -4.785 -20.819 1.00 84.31 107 MET A C 1
ATOM 854 O O . MET A 1 107 ? 16.553 -5.811 -20.511 1.00 84.31 107 MET A O 1
ATOM 858 N N . THR A 1 108 ? 16.375 -3.574 -20.498 1.00 86.06 108 THR A N 1
ATOM 859 C CA . THR A 1 108 ? 17.536 -3.370 -19.635 1.00 86.06 108 THR A CA 1
ATOM 860 C C . THR A 1 108 ? 17.172 -3.631 -18.179 1.00 86.06 108 THR A C 1
ATOM 862 O O . THR A 1 108 ? 16.027 -3.478 -17.748 1.00 86.06 108 THR A O 1
ATOM 865 N N . TYR A 1 109 ? 18.171 -3.965 -17.370 1.00 82.50 109 TYR A N 1
ATOM 866 C CA . TYR A 1 109 ? 17.997 -4.161 -15.937 1.00 82.50 109 TYR A CA 1
ATOM 867 C C . TYR A 1 109 ? 17.337 -2.945 -15.272 1.00 82.50 109 TYR A C 1
ATOM 869 O O . TYR A 1 109 ? 16.424 -3.105 -14.464 1.00 82.50 109 TYR A O 1
ATOM 877 N N . LYS A 1 110 ? 17.735 -1.731 -15.672 1.00 85.88 110 LYS A N 1
ATOM 878 C CA . LYS A 1 110 ? 17.151 -0.469 -15.203 1.00 85.88 110 LYS A CA 1
ATOM 879 C C . LYS A 1 110 ? 15.642 -0.403 -15.482 1.00 85.88 110 LYS A C 1
ATOM 881 O O . LYS A 1 110 ? 14.865 -0.160 -14.558 1.00 85.88 110 LYS A O 1
ATOM 886 N N . GLN A 1 111 ? 15.213 -0.695 -16.713 1.00 87.38 111 GLN A N 1
ATOM 887 C CA . GLN A 1 111 ? 13.794 -0.717 -17.094 1.00 87.38 111 GLN A CA 1
ATOM 888 C C . GLN A 1 111 ? 12.996 -1.740 -16.270 1.00 87.38 111 GLN A C 1
ATOM 890 O O . GLN A 1 111 ? 11.904 -1.437 -15.785 1.00 87.38 111 GLN A O 1
ATOM 895 N N . VAL A 1 112 ? 13.561 -2.928 -16.035 1.00 84.38 112 VAL A N 1
ATOM 896 C CA . VAL A 1 112 ? 12.930 -3.965 -15.202 1.00 84.38 112 VAL A CA 1
ATOM 897 C C . VAL A 1 112 ? 12.763 -3.494 -13.759 1.00 84.38 112 VAL A C 1
ATOM 899 O O . VAL A 1 112 ? 11.696 -3.677 -13.175 1.00 84.38 112 VAL A O 1
ATOM 902 N N . GLN A 1 113 ? 13.782 -2.854 -13.180 1.00 85.44 113 GLN A N 1
ATOM 903 C CA . GLN A 1 113 ? 13.708 -2.330 -11.814 1.00 85.44 113 GLN A CA 1
ATOM 904 C C . GLN A 1 113 ? 12.683 -1.198 -11.673 1.00 85.44 113 GLN A C 1
ATOM 906 O O . GLN A 1 113 ? 12.007 -1.123 -10.649 1.00 85.44 113 GLN A O 1
ATOM 911 N N . ILE A 1 114 ? 12.518 -0.347 -12.691 1.00 89.62 114 ILE A N 1
ATOM 912 C CA . ILE A 1 114 ? 11.479 0.697 -12.705 1.00 89.62 114 ILE A CA 1
ATOM 913 C C . ILE A 1 114 ? 10.089 0.059 -12.674 1.00 89.62 114 ILE A C 1
ATOM 915 O O . ILE A 1 114 ? 9.277 0.383 -11.809 1.00 89.62 114 ILE A O 1
ATOM 919 N N . VAL A 1 115 ? 9.839 -0.892 -13.574 1.00 87.12 115 VAL A N 1
ATOM 920 C CA . VAL A 1 115 ? 8.573 -1.635 -13.656 1.00 87.12 115 VAL A CA 1
ATOM 921 C C . VAL A 1 115 ? 8.283 -2.364 -12.340 1.00 87.12 115 VAL A C 1
ATOM 923 O O . VAL A 1 115 ? 7.166 -2.303 -11.826 1.00 87.12 115 VAL A O 1
ATOM 926 N N . ARG A 1 116 ? 9.308 -2.969 -11.733 1.00 84.31 116 ARG A N 1
ATOM 927 C CA . ARG A 1 116 ? 9.211 -3.626 -10.428 1.00 84.31 116 ARG A CA 1
ATOM 928 C C . ARG A 1 116 ? 8.887 -2.656 -9.295 1.00 84.31 116 ARG A C 1
ATOM 930 O O . ARG A 1 116 ? 8.070 -2.972 -8.437 1.00 84.31 116 ARG A O 1
ATOM 937 N N . TYR A 1 117 ? 9.511 -1.481 -9.272 1.00 90.56 117 TYR A N 1
ATOM 938 C CA . TYR A 1 117 ? 9.237 -0.469 -8.254 1.00 90.56 117 TYR A CA 1
ATOM 939 C C . TYR A 1 117 ? 7.766 -0.039 -8.282 1.00 90.56 117 TYR A C 1
ATOM 941 O O . TYR A 1 117 ? 7.140 0.045 -7.226 1.00 90.56 117 TYR A O 1
ATOM 949 N N . LEU A 1 118 ? 7.216 0.189 -9.480 1.00 90.06 118 LEU A N 1
ATOM 950 C CA . LEU A 1 118 ? 5.816 0.577 -9.669 1.00 90.06 118 LEU A CA 1
ATOM 951 C C . LEU A 1 118 ? 4.846 -0.504 -9.178 1.00 90.06 118 LEU A C 1
ATOM 953 O O . LEU A 1 118 ? 3.856 -0.195 -8.517 1.00 90.06 118 LEU A O 1
ATOM 957 N N . GLU A 1 119 ? 5.147 -1.771 -9.448 1.00 84.62 119 GLU A N 1
ATOM 958 C CA . GLU A 1 119 ? 4.356 -2.901 -8.960 1.00 84.62 119 GLU A CA 1
ATOM 959 C C . GLU A 1 119 ? 4.337 -2.943 -7.419 1.00 84.62 119 GLU A C 1
ATOM 961 O O . GLU A 1 119 ? 3.276 -3.027 -6.794 1.00 84.62 119 GLU A O 1
ATOM 966 N N . LEU A 1 120 ? 5.509 -2.805 -6.792 1.00 88.75 120 LEU A N 1
ATOM 967 C CA . LEU A 1 120 ? 5.633 -2.804 -5.336 1.00 88.75 120 LEU A CA 1
ATOM 968 C C . LEU A 1 120 ? 4.922 -1.595 -4.702 1.00 88.75 120 LEU A C 1
ATOM 970 O O . LEU A 1 120 ? 4.257 -1.754 -3.677 1.00 88.75 120 LEU A O 1
ATOM 974 N N . SER A 1 121 ? 5.003 -0.400 -5.299 1.00 92.44 121 SER A N 1
ATOM 975 C CA . SER A 1 121 ? 4.299 0.781 -4.780 1.00 92.44 121 SER A CA 1
ATOM 976 C C . SER A 1 121 ? 2.780 0.670 -4.899 1.00 92.44 121 SER A C 1
ATOM 978 O O . SER A 1 121 ? 2.069 1.111 -3.994 1.00 92.44 121 SER A O 1
ATOM 980 N N . ARG A 1 122 ? 2.263 0.046 -5.966 1.00 88.31 122 ARG A N 1
ATOM 981 C CA . ARG A 1 122 ? 0.830 -0.261 -6.091 1.00 88.31 122 ARG A CA 1
ATOM 982 C C . ARG A 1 122 ? 0.381 -1.222 -4.991 1.00 88.31 122 ARG A C 1
ATOM 984 O O . ARG A 1 122 ? -0.537 -0.892 -4.240 1.00 88.31 122 ARG A O 1
ATOM 991 N N . PHE A 1 123 ? 1.085 -2.345 -4.843 1.00 88.62 123 PHE A N 1
ATOM 992 C CA . PHE A 1 123 ? 0.807 -3.337 -3.803 1.00 88.62 123 PHE A CA 1
ATOM 993 C C . PHE A 1 123 ? 0.772 -2.712 -2.403 1.00 88.62 123 PHE A C 1
ATOM 995 O O . PHE A 1 123 ? -0.117 -3.018 -1.607 1.00 88.62 123 PHE A O 1
ATOM 1002 N N . SER A 1 124 ? 1.701 -1.802 -2.094 1.00 93.94 124 SER A N 1
ATOM 1003 C CA . SER A 1 124 ? 1.733 -1.172 -0.775 1.00 93.94 124 SER A CA 1
ATOM 1004 C C . SER A 1 124 ? 0.468 -0.357 -0.498 1.00 93.94 124 SER A C 1
ATOM 1006 O O . SER A 1 124 ? -0.076 -0.453 0.600 1.00 93.94 124 SER A O 1
ATOM 1008 N N . MET A 1 125 ? -0.020 0.418 -1.475 1.00 93.44 125 MET A N 1
ATOM 1009 C CA . MET A 1 125 ? -1.225 1.237 -1.314 1.00 93.44 125 MET A CA 1
ATOM 1010 C C . MET A 1 125 ? -2.457 0.365 -1.050 1.00 93.44 125 MET A C 1
ATOM 1012 O O . MET A 1 125 ? -3.217 0.648 -0.123 1.00 93.44 125 MET A O 1
ATOM 1016 N N . GLU A 1 126 ? -2.621 -0.713 -1.820 1.00 87.94 126 GLU A N 1
ATOM 1017 C CA . GLU A 1 126 ? -3.704 -1.690 -1.652 1.00 87.94 126 GLU A CA 1
ATOM 1018 C C . GLU A 1 126 ? -3.645 -2.362 -0.280 1.00 87.94 126 GLU A C 1
ATOM 1020 O O . GLU A 1 126 ? -4.623 -2.374 0.473 1.00 87.94 126 GLU A O 1
ATOM 1025 N N . TYR A 1 127 ? -2.465 -2.861 0.091 1.00 92.31 127 TYR A N 1
ATOM 1026 C CA . TYR A 1 127 ? -2.261 -3.496 1.382 1.00 92.31 127 TYR A CA 1
ATOM 1027 C C . TYR A 1 127 ? -2.550 -2.522 2.532 1.00 92.31 127 TYR A C 1
ATOM 1029 O O . TYR A 1 127 ? -3.217 -2.897 3.495 1.00 92.31 127 TYR A O 1
ATOM 1037 N N . THR A 1 128 ? -2.122 -1.256 2.432 1.00 94.75 128 THR A N 1
ATOM 1038 C CA . THR A 1 128 ? -2.422 -0.230 3.442 1.00 94.75 128 THR A CA 1
ATOM 1039 C C . THR A 1 128 ? -3.925 -0.041 3.637 1.00 94.75 128 THR A C 1
ATOM 1041 O O . THR A 1 128 ? -4.373 0.004 4.781 1.00 94.75 128 THR A O 1
ATOM 1044 N N . MET A 1 129 ? -4.722 0.053 2.568 1.00 90.19 129 MET A N 1
ATOM 1045 C CA . MET A 1 129 ? -6.176 0.242 2.694 1.00 90.19 129 MET A CA 1
ATOM 1046 C C . MET A 1 129 ? -6.849 -0.936 3.405 1.00 90.19 129 MET A C 1
ATOM 1048 O O . MET A 1 129 ? -7.681 -0.737 4.296 1.00 90.19 129 MET A O 1
ATOM 1052 N N . ARG A 1 130 ? -6.448 -2.166 3.077 1.00 88.75 130 ARG A N 1
ATOM 1053 C CA . ARG A 1 130 ? -6.956 -3.383 3.731 1.00 88.75 130 ARG A CA 1
ATOM 1054 C C . ARG A 1 130 ? -6.530 -3.474 5.193 1.00 88.75 130 ARG A C 1
ATOM 1056 O O . ARG A 1 130 ? -7.360 -3.751 6.059 1.00 88.75 130 ARG A O 1
ATOM 1063 N N . LEU A 1 131 ? -5.261 -3.176 5.467 1.00 92.00 131 LEU A N 1
ATOM 1064 C CA . LEU A 1 131 ? -4.698 -3.161 6.812 1.00 92.00 131 LEU A CA 1
ATOM 1065 C C . LEU A 1 131 ? -5.441 -2.167 7.710 1.00 92.00 131 LEU A C 1
ATOM 1067 O O . LEU A 1 131 ? -5.843 -2.521 8.815 1.00 92.00 131 LEU A O 1
ATOM 1071 N N . LEU A 1 132 ? -5.663 -0.939 7.228 1.00 92.12 132 LEU A N 1
ATOM 1072 C CA . LEU A 1 132 ? -6.370 0.093 7.986 1.00 92.12 132 LEU A CA 1
ATOM 1073 C C . LEU A 1 132 ? -7.823 -0.294 8.257 1.00 92.12 132 LEU A C 1
ATOM 1075 O O . LEU A 1 132 ? -8.276 -0.125 9.383 1.00 92.12 132 LEU A O 1
ATOM 1079 N N . ASN A 1 133 ? -8.534 -0.862 7.278 1.00 88.81 133 ASN A N 1
ATOM 1080 C CA . ASN A 1 133 ? -9.897 -1.353 7.492 1.00 88.81 133 ASN A CA 1
ATOM 1081 C C . ASN A 1 133 ? -9.959 -2.360 8.652 1.00 88.81 133 ASN A C 1
ATOM 1083 O O . ASN A 1 133 ? -10.751 -2.184 9.580 1.00 88.81 133 ASN A O 1
ATOM 1087 N N . ARG A 1 134 ? -9.067 -3.360 8.654 1.00 89.19 134 ARG A N 1
ATOM 1088 C CA . ARG A 1 134 ? -8.995 -4.358 9.732 1.00 89.19 134 ARG A CA 1
ATOM 1089 C C . ARG A 1 134 ? -8.604 -3.740 11.073 1.00 89.19 134 ARG A C 1
ATOM 1091 O O . ARG A 1 134 ? -9.177 -4.073 12.104 1.00 89.19 134 ARG A O 1
ATOM 1098 N N . PHE A 1 135 ? -7.619 -2.848 11.079 1.00 91.38 135 PHE A N 1
ATOM 1099 C CA . PHE A 1 135 ? -7.087 -2.287 12.322 1.00 91.38 135 PHE A CA 1
ATOM 1100 C C . PHE A 1 135 ? -8.063 -1.318 12.981 1.00 91.38 135 PHE A C 1
ATOM 1102 O O . PHE A 1 135 ? -8.158 -1.300 14.205 1.00 91.38 135 PHE A O 1
ATOM 1109 N N . LEU A 1 136 ? -8.814 -0.540 12.198 1.00 90.19 136 LEU A N 1
ATOM 1110 C CA . LEU A 1 136 ? -9.856 0.329 12.742 1.00 90.19 136 LEU A CA 1
ATOM 1111 C C . LEU A 1 136 ? -11.022 -0.473 13.314 1.00 90.19 136 LEU A C 1
ATOM 1113 O O . LEU A 1 136 ? -11.496 -0.128 14.394 1.00 90.19 136 LEU A O 1
ATOM 1117 N N . ALA A 1 137 ? -11.422 -1.560 12.648 1.00 86.62 137 ALA A N 1
ATOM 1118 C CA . ALA A 1 137 ? -12.392 -2.498 13.201 1.00 86.62 137 ALA A CA 1
ATOM 1119 C C . ALA A 1 137 ? -11.892 -3.056 14.544 1.00 86.62 137 ALA A C 1
ATOM 1121 O O . ALA A 1 137 ? -12.573 -2.939 15.561 1.00 86.62 137 ALA A O 1
ATOM 1122 N N . ALA A 1 138 ? -10.654 -3.561 14.585 1.00 89.19 138 ALA A N 1
ATOM 1123 C CA . ALA A 1 138 ? -10.049 -4.080 15.809 1.00 89.19 138 ALA A CA 1
ATOM 1124 C C . ALA A 1 138 ? -9.997 -3.034 16.938 1.00 89.19 138 ALA A C 1
ATOM 1126 O O . ALA A 1 138 ? -10.307 -3.342 18.089 1.00 89.19 138 ALA A O 1
ATOM 1127 N N . GLU A 1 139 ? -9.637 -1.790 16.618 1.00 89.69 139 GLU A N 1
ATOM 1128 C CA . GLU A 1 139 ? -9.549 -0.689 17.580 1.00 89.69 139 GLU A CA 1
ATOM 1129 C C . GLU A 1 139 ? -10.924 -0.314 18.149 1.00 89.69 139 GLU A C 1
ATOM 1131 O O . GLU A 1 139 ? -11.067 -0.164 19.363 1.00 89.69 139 GLU A O 1
ATOM 1136 N N . ALA A 1 140 ? -11.944 -0.197 17.293 1.00 87.56 140 ALA A N 1
ATOM 1137 C CA . ALA A 1 140 ? -13.308 0.105 17.717 1.00 87.56 140 ALA A CA 1
ATOM 1138 C C . ALA A 1 140 ? -13.871 -1.007 18.614 1.00 87.56 140 ALA A C 1
ATOM 1140 O O . ALA A 1 140 ? -14.377 -0.733 19.702 1.00 87.56 140 ALA A O 1
ATOM 1141 N N . ARG A 1 141 ? -13.702 -2.272 18.214 1.00 87.38 141 ARG A N 1
ATOM 1142 C CA . ARG A 1 141 ? -14.169 -3.431 18.987 1.00 87.38 141 ARG A CA 1
ATOM 1143 C C . ARG A 1 141 ? -13.434 -3.606 20.310 1.00 87.38 141 ARG A C 1
ATOM 1145 O O . ARG A 1 141 ? -14.064 -3.956 21.303 1.00 87.38 141 ARG A O 1
ATOM 1152 N N . THR A 1 142 ? -12.139 -3.294 20.360 1.00 86.88 142 THR A N 1
ATOM 1153 C CA . THR A 1 142 ? -11.381 -3.275 21.623 1.00 86.88 142 THR A CA 1
ATOM 1154 C C . THR A 1 142 ? -11.966 -2.248 22.596 1.00 86.88 142 THR A C 1
ATOM 1156 O O . THR A 1 142 ? -12.125 -2.546 23.775 1.00 86.88 142 THR A O 1
ATOM 1159 N N . ARG A 1 143 ? -12.356 -1.059 22.116 1.00 86.06 143 ARG A N 1
ATOM 1160 C CA . ARG A 1 143 ? -12.972 -0.009 22.952 1.00 86.06 143 ARG A CA 1
ATOM 1161 C C . ARG A 1 143 ? -14.376 -0.369 23.431 1.00 86.06 143 ARG A C 1
ATOM 1163 O O . ARG A 1 143 ? -14.750 0.000 24.536 1.00 86.06 143 ARG A O 1
ATOM 1170 N N . LEU A 1 144 ? -15.130 -1.096 22.611 1.00 84.56 144 LEU A N 1
ATOM 1171 C CA . LEU A 1 144 ? -16.490 -1.544 22.921 1.00 84.56 144 LEU A CA 1
ATOM 1172 C C . LEU A 1 144 ? -16.540 -2.879 23.688 1.00 84.56 144 LEU A C 1
ATOM 1174 O O . LEU A 1 144 ? -17.632 -3.361 23.968 1.00 84.56 144 LEU A O 1
ATOM 1178 N N . ASN A 1 145 ? -15.392 -3.477 24.034 1.00 83.81 145 ASN A N 1
ATOM 1179 C CA . ASN A 1 145 ? -15.291 -4.809 24.647 1.00 83.81 145 ASN A CA 1
ATOM 1180 C C . ASN A 1 145 ? -15.977 -5.928 23.826 1.00 83.81 145 ASN A C 1
ATOM 1182 O O . ASN A 1 145 ? -16.613 -6.810 24.393 1.00 83.81 145 ASN A O 1
ATOM 1186 N N . GLN A 1 146 ? -15.836 -5.893 22.497 1.00 83.25 146 GLN A N 1
ATOM 1187 C CA . GLN A 1 146 ? -16.427 -6.843 21.534 1.00 83.25 146 GLN A CA 1
ATOM 1188 C C . GLN A 1 146 ? -15.339 -7.605 20.755 1.00 83.25 146 GLN A C 1
ATOM 1190 O O . GLN A 1 146 ? -15.313 -7.619 19.521 1.00 83.25 146 GLN A O 1
ATOM 1195 N N . LEU A 1 147 ? -14.365 -8.171 21.470 1.00 76.50 147 LEU A N 1
ATOM 1196 C CA . LEU A 1 147 ? -13.147 -8.750 20.881 1.00 76.50 147 LEU A CA 1
ATOM 1197 C C . LEU A 1 147 ? -13.429 -9.938 19.947 1.00 76.50 147 LEU A C 1
ATOM 1199 O O . LEU A 1 147 ? -12.688 -10.174 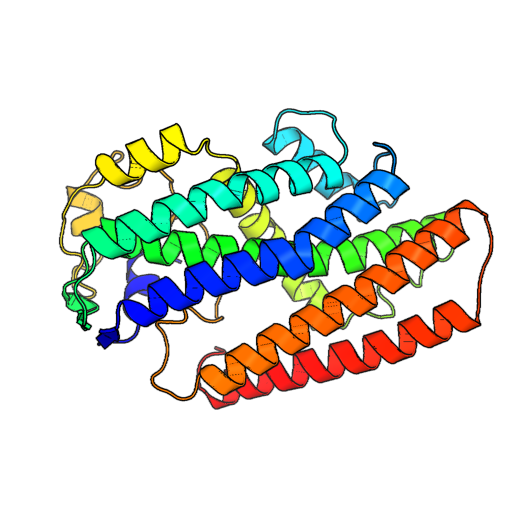18.997 1.00 76.50 147 LEU A O 1
ATOM 1203 N N . GLU A 1 148 ? -14.521 -10.657 20.177 1.00 75.25 148 GLU A N 1
ATOM 1204 C CA . GLU A 1 148 ? -14.989 -11.772 19.355 1.00 75.25 148 GLU A CA 1
ATOM 1205 C C . GLU A 1 148 ? -15.437 -11.355 17.944 1.00 75.25 148 GLU A C 1
ATOM 1207 O O . GLU A 1 148 ? -15.507 -12.198 17.052 1.00 75.25 148 GLU A O 1
ATOM 1212 N N . ARG A 1 149 ? -15.683 -10.058 17.716 1.00 73.44 149 ARG A N 1
ATOM 1213 C CA . ARG A 1 149 ? -16.216 -9.516 16.454 1.00 73.44 149 ARG A CA 1
ATOM 1214 C C . ARG A 1 149 ? -15.172 -8.812 15.584 1.00 73.44 149 ARG A C 1
ATOM 1216 O O . ARG A 1 149 ? -15.529 -8.163 14.605 1.00 73.44 149 ARG A O 1
ATOM 1223 N N . ILE A 1 150 ? -13.884 -8.906 15.930 1.00 71.50 150 ILE A N 1
ATOM 1224 C CA . ILE A 1 150 ? -12.799 -8.202 15.217 1.00 71.50 150 ILE A CA 1
ATOM 1225 C C . ILE A 1 150 ? -12.685 -8.653 13.754 1.00 71.50 150 ILE A C 1
ATOM 1227 O O . ILE A 1 150 ? -12.519 -7.819 12.868 1.00 71.50 150 ILE A O 1
ATOM 1231 N N . ASP A 1 151 ? -12.791 -9.960 13.511 1.00 72.44 151 ASP A N 1
ATOM 1232 C CA . ASP A 1 151 ? -12.609 -10.566 12.188 1.00 72.44 151 ASP A CA 1
ATOM 1233 C C . ASP A 1 151 ? -13.932 -11.112 11.602 1.00 72.44 151 ASP A C 1
ATOM 1235 O O . ASP A 1 151 ? -13.919 -11.714 10.534 1.00 72.44 151 ASP A O 1
ATOM 1239 N N . GLU A 1 152 ? -15.084 -10.882 12.252 1.00 70.06 152 GLU A N 1
ATOM 1240 C CA . GLU A 1 152 ? -16.404 -11.411 11.831 1.00 70.06 152 GLU A CA 1
ATOM 1241 C C . GLU A 1 152 ? -16.778 -11.007 10.394 1.00 70.06 152 GLU A C 1
ATOM 1243 O O . GLU A 1 152 ? -17.511 -11.702 9.693 1.00 70.06 152 GLU A O 1
ATOM 1248 N N . GLN A 1 153 ? -16.233 -9.880 9.948 1.00 66.38 153 GLN A N 1
ATOM 1249 C CA . GLN A 1 153 ? -16.527 -9.262 8.664 1.00 66.38 153 GLN A CA 1
ATOM 1250 C C . GLN A 1 153 ? -15.447 -9.521 7.600 1.00 66.38 153 GLN A C 1
ATOM 1252 O O . GLN A 1 153 ? -15.597 -9.095 6.455 1.00 66.38 153 GLN A O 1
ATOM 1257 N N . LEU A 1 154 ? -14.371 -10.232 7.955 1.00 73.94 154 LEU A N 1
ATOM 1258 C CA . LEU A 1 154 ? -13.317 -10.638 7.031 1.00 73.94 154 LEU A CA 1
ATOM 1259 C C . LEU A 1 154 ? -13.446 -12.119 6.695 1.00 73.94 154 LEU A C 1
ATOM 1261 O O . LEU A 1 154 ? -13.629 -12.979 7.554 1.00 73.94 154 LEU A O 1
ATOM 1265 N N . THR A 1 155 ? -13.286 -12.443 5.419 1.00 75.88 155 THR A N 1
ATOM 1266 C CA . THR A 1 155 ? -13.212 -13.837 4.991 1.00 75.88 155 THR A CA 1
ATOM 1267 C C . THR A 1 155 ? -11.889 -14.466 5.456 1.00 75.88 155 THR A C 1
ATOM 1269 O O . THR A 1 155 ? -10.855 -13.788 5.510 1.00 75.88 155 THR A O 1
ATOM 1272 N N . PRO A 1 156 ? -11.848 -15.788 5.714 1.00 77.56 156 PRO A N 1
ATOM 1273 C CA . PRO A 1 156 ? -10.598 -16.479 6.041 1.00 77.56 156 PRO A CA 1
ATOM 1274 C C . PRO A 1 156 ? -9.504 -16.289 4.980 1.00 77.56 156 PRO A C 1
ATOM 1276 O O . PRO A 1 156 ? -8.321 -16.219 5.311 1.00 77.56 156 PRO A O 1
ATOM 1279 N N . ALA A 1 157 ? -9.898 -16.166 3.708 1.00 75.25 157 ALA A N 1
ATOM 1280 C CA . ALA A 1 157 ? -8.988 -15.900 2.600 1.00 75.25 157 ALA A CA 1
ATOM 1281 C C . ALA A 1 157 ? -8.318 -14.523 2.716 1.00 75.25 157 ALA A C 1
ATOM 1283 O O . ALA A 1 157 ? -7.122 -14.408 2.472 1.00 75.25 157 ALA A O 1
ATOM 1284 N N . GLU A 1 158 ? -9.049 -13.491 3.138 1.00 76.12 158 GLU A N 1
ATOM 1285 C CA . GLU A 1 158 ? -8.499 -12.142 3.325 1.00 76.12 158 GLU A CA 1
ATOM 1286 C C . GLU A 1 158 ? -7.553 -12.072 4.517 1.00 76.12 158 GLU A C 1
ATOM 1288 O O . GLU A 1 158 ? -6.491 -11.456 4.424 1.00 76.12 158 GLU A O 1
ATOM 1293 N N . ILE A 1 159 ? -7.915 -12.724 5.624 1.00 83.81 159 ILE A N 1
ATOM 1294 C CA . ILE A 1 159 ? -7.052 -12.814 6.805 1.00 83.81 159 ILE A CA 1
ATOM 1295 C C . ILE A 1 159 ? -5.745 -13.501 6.425 1.00 83.81 159 ILE A C 1
ATOM 1297 O O . ILE A 1 159 ? -4.671 -12.966 6.698 1.00 83.81 159 ILE A O 1
ATOM 1301 N N . ARG A 1 160 ? -5.842 -14.644 5.738 1.00 84.94 160 ARG A N 1
ATOM 1302 C CA . ARG A 1 160 ? -4.681 -15.380 5.246 1.00 84.94 160 ARG A CA 1
ATOM 1303 C C . ARG A 1 160 ? -3.851 -14.539 4.286 1.00 84.94 160 ARG A C 1
ATOM 1305 O O . ARG A 1 160 ? -2.647 -14.449 4.475 1.00 84.94 160 ARG A O 1
ATOM 1312 N N . TRP A 1 161 ? -4.479 -13.878 3.315 1.00 83.94 161 TRP A N 1
ATOM 1313 C CA . TRP A 1 161 ? -3.769 -13.013 2.378 1.00 83.94 161 TRP A CA 1
ATOM 1314 C C . TRP A 1 161 ? -3.004 -11.916 3.119 1.00 83.94 161 TRP A C 1
ATOM 1316 O O . TRP A 1 161 ? -1.821 -11.746 2.864 1.00 83.94 161 TRP A O 1
ATOM 1326 N N . MET A 1 162 ? -3.616 -11.217 4.081 1.00 87.06 162 MET A N 1
ATOM 1327 C CA . MET A 1 162 ? -2.905 -10.203 4.870 1.00 87.06 162 MET A CA 1
ATOM 1328 C C . MET A 1 162 ? -1.735 -10.805 5.655 1.00 87.06 162 MET A C 1
ATOM 1330 O O . MET A 1 162 ? -0.632 -10.269 5.616 1.00 87.06 162 MET A O 1
ATOM 1334 N N . SER A 1 163 ? -1.947 -11.934 6.330 1.00 87.62 163 SER A N 1
ATOM 1335 C CA . SER A 1 163 ? -0.893 -12.617 7.084 1.00 87.62 163 SER A CA 1
ATOM 1336 C C . SER A 1 163 ? 0.277 -13.059 6.198 1.00 87.62 163 SER A C 1
ATOM 1338 O O . SER A 1 163 ? 1.425 -12.782 6.540 1.00 87.62 163 SER A O 1
ATOM 1340 N N . ASP A 1 164 ? -0.007 -13.668 5.046 1.00 86.50 164 ASP A N 1
ATOM 1341 C CA . ASP A 1 164 ? 0.992 -14.177 4.097 1.00 86.50 164 ASP A CA 1
ATOM 1342 C C . ASP A 1 164 ? 1.789 -13.036 3.429 1.00 86.50 164 ASP A C 1
ATOM 1344 O O . ASP A 1 164 ? 2.917 -13.231 2.979 1.00 86.50 164 ASP A O 1
ATOM 1348 N N . ASN A 1 165 ? 1.221 -11.826 3.384 1.00 88.50 165 ASN A N 1
ATOM 1349 C CA . ASN A 1 165 ? 1.799 -10.653 2.726 1.00 88.50 165 ASN A CA 1
ATOM 1350 C C . ASN A 1 165 ? 2.470 -9.650 3.670 1.00 88.50 165 ASN A C 1
ATOM 1352 O O . ASN A 1 165 ? 3.116 -8.714 3.192 1.00 88.50 165 ASN A O 1
ATOM 1356 N N . LEU A 1 166 ? 2.318 -9.796 4.988 1.00 91.25 166 LEU A N 1
ATOM 1357 C CA . LEU A 1 166 ? 2.766 -8.783 5.944 1.00 91.25 166 LEU A CA 1
ATOM 1358 C C . LEU A 1 166 ? 4.276 -8.529 5.858 1.00 91.25 166 LEU A C 1
ATOM 1360 O O . LEU A 1 166 ? 4.707 -7.378 5.880 1.00 91.25 166 LEU A O 1
ATOM 1364 N N . GLU A 1 167 ? 5.085 -9.580 5.732 1.00 90.19 167 GLU A N 1
ATOM 1365 C CA . GLU A 1 167 ? 6.539 -9.436 5.610 1.00 90.19 167 GLU A CA 1
ATOM 1366 C C . GLU A 1 167 ? 6.923 -8.686 4.328 1.00 90.19 167 GLU A C 1
ATOM 1368 O O . GLU A 1 167 ? 7.690 -7.721 4.379 1.00 90.19 167 GLU A O 1
ATOM 1373 N N . THR A 1 168 ? 6.335 -9.072 3.193 1.00 88.88 168 THR A N 1
ATOM 1374 C CA . THR A 1 168 ? 6.529 -8.394 1.906 1.00 88.88 168 THR A CA 1
ATOM 1375 C C . THR A 1 168 ? 6.125 -6.929 2.004 1.00 88.88 168 THR A C 1
ATOM 1377 O O . THR A 1 168 ? 6.872 -6.054 1.574 1.00 88.88 168 THR A O 1
ATOM 1380 N N . TYR A 1 169 ? 4.995 -6.628 2.641 1.00 93.31 169 TYR A N 1
ATOM 1381 C CA . TYR A 1 169 ? 4.563 -5.255 2.879 1.00 93.31 169 TYR A CA 1
ATOM 1382 C C . TYR A 1 169 ? 5.580 -4.453 3.700 1.00 93.31 169 TYR A C 1
ATOM 1384 O O . TYR A 1 169 ? 5.922 -3.335 3.319 1.00 93.31 169 TYR A O 1
ATOM 1392 N N . MET A 1 170 ? 6.139 -5.024 4.770 1.00 93.75 170 MET A N 1
ATOM 1393 C CA . MET A 1 170 ? 7.177 -4.359 5.567 1.00 93.75 170 MET A CA 1
ATOM 1394 C C . MET A 1 170 ? 8.452 -4.086 4.757 1.00 93.75 170 MET A C 1
ATOM 1396 O O . MET A 1 170 ? 9.040 -3.007 4.869 1.00 93.75 170 MET A O 1
ATOM 1400 N N . GLN A 1 171 ? 8.863 -5.029 3.905 1.00 91.62 171 GLN A N 1
ATOM 1401 C CA . GLN A 1 171 ? 9.991 -4.841 2.989 1.00 91.62 171 GLN A CA 1
ATOM 1402 C C . GLN A 1 171 ? 9.704 -3.727 1.972 1.00 91.62 171 GLN A C 1
ATOM 1404 O O . GLN A 1 171 ? 10.557 -2.872 1.732 1.00 91.62 171 GLN A O 1
ATOM 1409 N N . VAL A 1 172 ? 8.491 -3.669 1.425 1.00 93.12 172 VAL A N 1
ATOM 1410 C CA . VAL A 1 172 ? 8.089 -2.610 0.493 1.00 93.12 172 VAL A CA 1
ATOM 1411 C C . VAL A 1 172 ? 8.034 -1.248 1.181 1.00 93.12 172 VAL A C 1
ATOM 1413 O O . VAL A 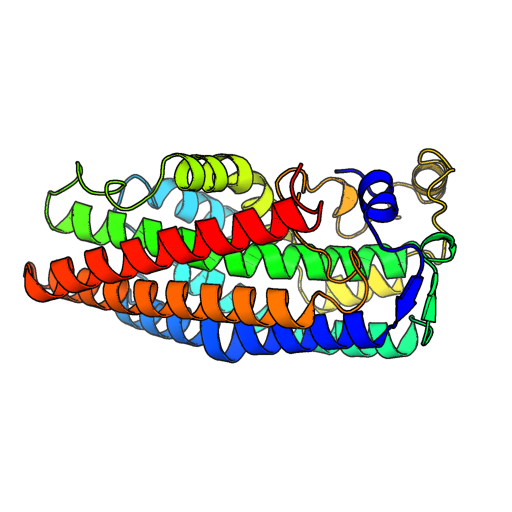1 172 ? 8.553 -0.277 0.636 1.00 93.12 172 VAL A O 1
ATOM 1416 N N . LEU A 1 173 ? 7.511 -1.145 2.404 1.00 95.25 173 LEU A N 1
ATOM 1417 C CA . LEU A 1 173 ? 7.571 0.111 3.158 1.00 95.25 173 LEU A CA 1
ATOM 1418 C C . LEU A 1 173 ? 9.020 0.582 3.353 1.00 95.25 173 LEU A C 1
ATOM 1420 O O . LEU A 1 173 ? 9.293 1.776 3.240 1.00 95.25 173 LEU A O 1
ATOM 1424 N N . SER A 1 174 ? 9.959 -0.344 3.579 1.00 93.19 174 SER A N 1
ATOM 1425 C CA . SER A 1 174 ? 11.385 -0.015 3.705 1.00 93.19 174 SER A CA 1
ATOM 1426 C C . SER A 1 174 ? 11.953 0.599 2.422 1.00 93.19 174 SER A C 1
ATOM 1428 O O . SER A 1 174 ? 12.711 1.569 2.477 1.00 93.19 174 SER A O 1
ATOM 1430 N N . LEU A 1 175 ? 11.519 0.089 1.265 1.00 93.38 175 LEU A N 1
ATOM 1431 C CA . LEU A 1 175 ? 11.865 0.608 -0.053 1.00 93.38 175 LEU A CA 1
ATOM 1432 C C . LEU A 1 175 ? 11.269 2.005 -0.279 1.00 93.38 175 LEU A C 1
ATOM 1434 O O . LEU A 1 175 ? 11.958 2.903 -0.762 1.00 93.38 175 LEU A O 1
ATOM 1438 N N . LEU A 1 176 ? 10.005 2.222 0.087 1.00 95.25 176 LEU A N 1
ATOM 1439 C CA . LEU A 1 176 ? 9.335 3.513 -0.115 1.00 95.25 176 LEU A CA 1
ATOM 1440 C C . LEU A 1 176 ? 9.864 4.623 0.808 1.00 95.25 176 LEU A C 1
ATOM 1442 O O . LEU A 1 176 ? 9.799 5.805 0.452 1.00 95.25 176 LEU A O 1
ATOM 1446 N N . LEU A 1 177 ? 10.434 4.245 1.956 1.00 94.44 177 LEU A N 1
ATOM 1447 C CA . LEU A 1 177 ? 11.135 5.144 2.875 1.00 94.44 177 LEU A CA 1
ATOM 1448 C C . LEU A 1 177 ? 12.466 5.665 2.318 1.00 94.44 177 LEU A C 1
ATOM 1450 O O . LEU A 1 177 ? 12.982 6.666 2.821 1.00 94.44 177 LEU A O 1
ATOM 1454 N N . VAL A 1 178 ? 13.026 5.037 1.278 1.00 93.44 178 VAL A N 1
ATOM 1455 C CA . VAL A 1 178 ? 14.258 5.515 0.643 1.00 93.44 178 VAL A CA 1
ATOM 1456 C C . VAL A 1 178 ? 14.042 6.947 0.120 1.00 93.44 178 VAL A C 1
ATOM 1458 O O . VAL A 1 178 ? 13.129 7.188 -0.676 1.00 93.44 178 VAL A O 1
ATOM 1461 N N . PRO A 1 179 ? 14.871 7.930 0.531 1.00 93.62 179 PRO A N 1
ATOM 1462 C CA . PRO A 1 179 ? 14.757 9.302 0.050 1.00 93.62 179 PRO A CA 1
ATOM 1463 C C . PRO A 1 179 ? 14.850 9.386 -1.473 1.00 93.62 179 PRO A C 1
ATOM 1465 O O . PRO A 1 179 ? 15.653 8.686 -2.089 1.00 93.62 179 PRO A O 1
ATOM 1468 N N . GLN A 1 180 ? 14.098 10.306 -2.081 1.00 93.69 180 GLN A N 1
ATOM 1469 C CA . GLN A 1 180 ? 14.058 10.459 -3.540 1.00 93.69 180 GLN A CA 1
ATOM 1470 C C . GLN A 1 180 ? 15.449 10.663 -4.159 1.00 93.69 180 GLN A C 1
ATOM 1472 O O . GLN A 1 180 ? 15.724 10.113 -5.217 1.00 93.69 180 GLN A O 1
ATOM 1477 N N . ILE A 1 181 ? 16.342 11.404 -3.495 1.00 93.69 181 ILE A N 1
ATOM 1478 C CA . ILE A 1 181 ? 17.720 11.615 -3.971 1.00 93.69 181 ILE A CA 1
ATOM 1479 C C . ILE A 1 181 ? 18.468 10.281 -4.084 1.00 93.69 181 ILE A C 1
ATOM 1481 O O . ILE A 1 181 ? 19.131 10.035 -5.086 1.00 93.69 181 ILE A O 1
ATOM 1485 N N . LYS A 1 182 ? 18.321 9.396 -3.089 1.00 92.50 182 LYS A N 1
ATOM 1486 C CA . LYS A 1 182 ? 18.945 8.069 -3.109 1.00 92.50 182 LYS A CA 1
ATOM 1487 C C . LYS A 1 182 ? 18.305 7.161 -4.154 1.00 92.50 182 LYS A C 1
ATOM 1489 O O . LYS A 1 182 ? 19.023 6.423 -4.809 1.00 92.50 182 LYS A O 1
ATOM 1494 N N . LEU A 1 183 ? 16.984 7.241 -4.338 1.00 93.00 183 LEU A N 1
ATOM 1495 C CA . LEU A 1 183 ? 16.286 6.529 -5.414 1.00 93.00 183 LEU A CA 1
ATOM 1496 C C . LEU A 1 183 ? 16.806 6.960 -6.793 1.00 93.00 183 LEU A C 1
ATOM 1498 O O . LEU A 1 183 ? 17.110 6.116 -7.629 1.00 93.00 183 LEU A O 1
ATOM 1502 N N . ARG A 1 184 ? 16.949 8.270 -7.011 1.00 92.44 184 ARG A N 1
ATOM 1503 C CA . ARG A 1 184 ? 17.496 8.835 -8.245 1.00 92.44 184 ARG A CA 1
ATOM 1504 C C . ARG A 1 184 ? 18.919 8.345 -8.500 1.00 92.44 184 ARG A C 1
ATOM 1506 O O . ARG A 1 184 ? 19.170 7.766 -9.545 1.00 92.44 184 ARG A O 1
ATOM 1513 N N . GLN A 1 185 ? 19.804 8.487 -7.513 1.00 91.50 185 GLN A N 1
ATOM 1514 C CA . GLN A 1 185 ? 21.179 7.986 -7.596 1.00 91.50 185 GLN A CA 1
ATOM 1515 C C . GLN A 1 185 ? 21.226 6.477 -7.847 1.00 91.50 185 GLN A C 1
ATOM 1517 O O . GLN A 1 185 ? 22.072 6.004 -8.596 1.00 91.50 185 GLN A O 1
ATOM 1522 N N . ALA A 1 186 ? 20.337 5.709 -7.218 1.00 89.06 186 ALA A N 1
ATOM 1523 C CA . ALA A 1 186 ? 20.252 4.273 -7.428 1.00 89.06 186 ALA A CA 1
ATOM 1524 C C . ALA A 1 186 ? 19.907 3.946 -8.886 1.00 89.06 186 ALA A C 1
ATOM 1526 O O . ALA A 1 186 ? 20.567 3.099 -9.468 1.00 89.06 186 ALA A O 1
ATOM 1527 N N . ILE A 1 187 ? 18.931 4.638 -9.480 1.00 88.81 187 ILE A N 1
ATOM 1528 C CA . ILE A 1 187 ? 18.510 4.429 -10.874 1.00 88.81 187 ILE A CA 1
ATOM 1529 C C . ILE A 1 187 ? 19.569 4.918 -11.872 1.00 88.81 187 ILE A C 1
ATOM 1531 O O . ILE A 1 187 ? 19.865 4.210 -12.828 1.00 88.81 187 ILE A O 1
ATOM 1535 N N . GLU A 1 188 ? 20.173 6.086 -11.644 1.00 87.88 188 GLU A N 1
ATOM 1536 C CA . GLU A 1 188 ? 21.219 6.643 -12.520 1.00 87.88 188 GLU A CA 1
ATOM 1537 C C . GLU A 1 188 ? 22.482 5.766 -12.546 1.00 87.88 188 GLU A C 1
ATOM 1539 O O . GLU A 1 188 ? 23.140 5.663 -13.575 1.00 87.88 188 GLU A O 1
ATOM 1544 N N . ASN A 1 189 ? 22.809 5.105 -11.431 1.00 86.19 189 ASN A N 1
ATOM 1545 C CA . ASN A 1 189 ? 23.965 4.210 -11.337 1.00 86.19 189 ASN A CA 1
ATOM 1546 C C . ASN A 1 189 ? 23.651 2.755 -11.736 1.00 86.19 189 ASN A C 1
ATOM 1548 O O . ASN A 1 189 ? 24.550 1.913 -11.685 1.00 86.19 189 A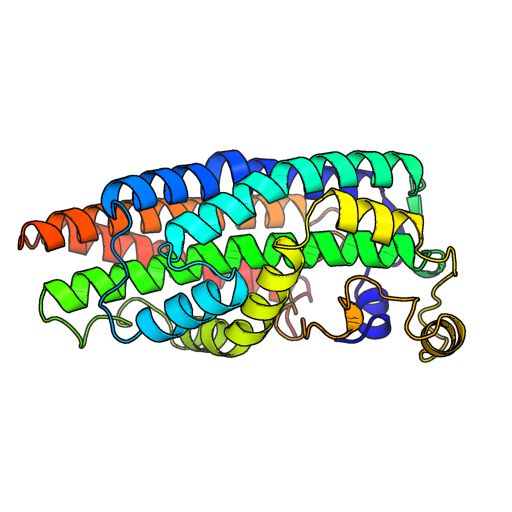SN A O 1
ATOM 1552 N N . MET A 1 190 ? 22.399 2.423 -12.085 1.00 83.94 190 MET A N 1
ATOM 1553 C CA . MET A 1 190 ? 22.063 1.067 -12.525 1.00 83.94 190 MET A CA 1
ATOM 1554 C C . MET A 1 190 ? 22.710 0.777 -13.882 1.00 83.94 190 MET A C 1
ATOM 1556 O O . MET A 1 190 ? 22.620 1.598 -14.796 1.00 83.94 190 MET A O 1
ATOM 1560 N N . PRO A 1 191 ? 23.322 -0.404 -14.050 1.00 75.12 191 PRO A N 1
ATOM 1561 C CA . PRO A 1 191 ? 23.983 -0.744 -15.294 1.00 75.12 191 PRO A CA 1
ATOM 1562 C C . PRO A 1 191 ? 22.955 -1.013 -16.405 1.00 75.12 191 PRO A C 1
ATOM 1564 O O . PRO A 1 191 ? 21.935 -1.675 -16.191 1.00 75.12 191 PRO A O 1
ATOM 1567 N N . GLU A 1 192 ? 23.251 -0.542 -17.616 1.00 76.94 192 GLU A N 1
ATOM 1568 C CA . GLU A 1 192 ? 22.468 -0.806 -18.832 1.00 76.94 192 GLU A CA 1
ATOM 1569 C C . GLU A 1 192 ? 22.801 -2.190 -19.396 1.00 76.94 192 GLU A C 1
ATOM 1571 O O . GLU A 1 192 ? 23.379 -2.353 -20.467 1.00 76.94 192 GLU A O 1
ATOM 1576 N N . LEU A 1 193 ? 22.478 -3.220 -18.618 1.00 79.38 193 LEU A N 1
ATOM 1577 C CA . LEU A 1 193 ? 22.639 -4.611 -19.023 1.00 79.38 193 LEU A CA 1
ATOM 1578 C C . LEU A 1 193 ? 21.304 -5.134 -19.531 1.00 79.38 193 LEU A C 1
ATOM 1580 O O . LEU A 1 193 ? 20.307 -5.061 -18.814 1.00 79.38 193 LEU A O 1
ATOM 1584 N N . LEU A 1 194 ? 21.294 -5.687 -20.743 1.00 76.56 194 LEU A N 1
ATOM 1585 C CA . LEU A 1 194 ? 20.148 -6.440 -21.247 1.00 76.56 194 LEU A CA 1
ATOM 1586 C C . LEU A 1 194 ? 19.915 -7.656 -20.351 1.00 76.56 194 LEU A C 1
ATOM 1588 O O . LEU A 1 194 ? 20.849 -8.408 -20.057 1.00 76.56 194 LEU A O 1
ATOM 1592 N N . VAL A 1 195 ? 18.673 -7.851 -19.913 1.00 69.38 195 VAL A N 1
ATOM 1593 C CA . VAL A 1 195 ? 18.308 -8.994 -19.077 1.00 69.38 195 VAL A CA 1
ATOM 1594 C C . VAL A 1 195 ? 17.493 -9.968 -19.907 1.00 69.38 195 VAL A C 1
ATOM 1596 O O . VAL A 1 195 ? 16.294 -9.793 -20.099 1.00 69.38 195 VAL A O 1
ATOM 1599 N N . LYS A 1 196 ? 18.135 -11.040 -20.370 1.00 67.56 196 LYS A N 1
ATOM 1600 C CA . LYS A 1 196 ? 17.430 -12.102 -21.088 1.00 67.56 196 LYS A CA 1
ATOM 1601 C C . LYS A 1 196 ? 16.730 -13.041 -20.114 1.00 67.56 196 LYS A C 1
ATOM 1603 O O . LYS A 1 196 ? 17.319 -13.493 -19.130 1.00 67.56 196 LYS A O 1
ATOM 1608 N N . ALA A 1 197 ? 15.491 -13.409 -20.435 1.00 60.09 197 ALA A N 1
ATOM 1609 C CA . ALA A 1 197 ? 14.719 -14.394 -19.675 1.00 60.09 197 ALA A CA 1
ATOM 1610 C C . ALA A 1 197 ? 15.374 -15.798 -19.661 1.00 60.09 197 ALA A C 1
ATOM 1612 O O . ALA A 1 197 ? 15.125 -16.600 -18.750 1.00 60.09 197 ALA A O 1
ATOM 1613 N N . GLU A 1 198 ? 16.227 -16.088 -20.650 1.00 56.88 198 GLU A N 1
ATOM 1614 C CA . GLU A 1 198 ? 16.910 -17.373 -20.836 1.00 56.88 198 GLU A CA 1
ATOM 1615 C C . GLU A 1 198 ? 18.198 -17.520 -20.003 1.00 56.88 198 GLU A C 1
ATOM 1617 O O . GLU A 1 198 ? 18.505 -18.628 -19.565 1.00 56.88 198 GLU A O 1
ATOM 1622 N N . ASP A 1 199 ? 18.893 -16.425 -19.669 1.00 54.44 199 ASP A N 1
ATOM 1623 C CA . ASP A 1 199 ? 20.279 -16.444 -19.156 1.00 54.44 199 ASP A CA 1
ATOM 1624 C C . ASP A 1 199 ? 20.445 -16.874 -17.680 1.00 54.44 199 ASP A C 1
ATOM 1626 O O . ASP A 1 199 ? 21.498 -16.679 -17.077 1.00 54.44 199 ASP A O 1
ATOM 1630 N N . GLY A 1 200 ? 19.431 -17.478 -17.054 1.00 46.09 200 GLY A N 1
ATOM 1631 C CA . GLY A 1 200 ? 19.589 -18.214 -15.787 1.00 46.09 200 GLY A CA 1
ATOM 1632 C C . GLY A 1 200 ? 20.133 -17.428 -14.578 1.00 46.09 200 GLY A C 1
ATOM 1633 O O . GLY A 1 200 ? 20.486 -18.046 -13.578 1.00 46.09 200 GLY A O 1
ATOM 1634 N N . GLY A 1 201 ? 20.195 -16.093 -14.635 1.00 48.06 201 GLY A N 1
ATOM 1635 C CA . GLY A 1 201 ? 20.825 -15.259 -13.601 1.00 48.06 201 GLY A CA 1
ATOM 1636 C C . GLY A 1 201 ? 22.292 -14.886 -13.868 1.00 48.06 201 GLY A C 1
ATOM 1637 O O . GLY A 1 201 ? 22.904 -14.236 -13.024 1.00 48.06 201 GLY A O 1
ATOM 1638 N N . ALA A 1 202 ? 22.861 -15.203 -15.037 1.00 42.50 202 ALA A N 1
ATOM 1639 C CA . ALA A 1 202 ? 24.225 -14.801 -15.402 1.00 42.50 202 ALA A CA 1
ATOM 1640 C C . ALA A 1 202 ? 24.416 -13.268 -15.403 1.00 42.50 202 ALA A C 1
ATOM 1642 O O . ALA A 1 202 ? 25.456 -12.775 -14.969 1.00 42.50 202 ALA A O 1
ATOM 1643 N N . GLY A 1 203 ? 23.379 -12.501 -15.764 1.00 48.47 203 GLY A N 1
ATOM 1644 C CA . GLY A 1 203 ? 23.374 -11.038 -15.628 1.00 48.47 203 GLY A CA 1
ATOM 1645 C C . GLY A 1 203 ? 23.445 -10.545 -14.172 1.00 48.47 203 GLY A C 1
ATOM 1646 O O . GLY A 1 203 ? 24.060 -9.517 -13.906 1.00 48.47 203 GLY A O 1
ATOM 1647 N N . GLN A 1 204 ? 22.900 -11.302 -13.207 1.00 48.50 204 GLN A N 1
ATOM 1648 C CA . GLN A 1 204 ? 23.021 -10.994 -11.772 1.00 48.50 204 GLN A CA 1
ATOM 1649 C C . GLN A 1 204 ? 24.427 -11.304 -11.236 1.00 48.50 204 GLN A C 1
ATOM 1651 O O . GLN A 1 204 ? 24.930 -10.575 -10.383 1.00 48.50 204 GLN A O 1
ATOM 1656 N N . GLY A 1 205 ? 25.077 -12.352 -11.756 1.00 47.56 205 GLY A N 1
ATOM 1657 C CA . GLY A 1 205 ? 26.472 -12.677 -11.441 1.00 47.56 205 GLY A CA 1
ATOM 1658 C C . GLY A 1 205 ? 27.475 -11.663 -12.006 1.00 47.56 205 GLY A C 1
ATOM 1659 O O . GLY A 1 205 ? 28.474 -11.369 -11.355 1.00 47.56 205 GLY A O 1
ATOM 1660 N N . LEU A 1 206 ? 27.188 -11.085 -13.178 1.00 44.94 206 LEU A N 1
ATOM 1661 C CA . LEU A 1 206 ? 28.027 -10.069 -13.829 1.00 44.94 206 LEU A CA 1
ATOM 1662 C C . LEU A 1 206 ? 27.890 -8.672 -13.211 1.00 44.94 206 LEU A C 1
ATOM 1664 O O . LEU A 1 206 ? 28.848 -7.904 -13.217 1.00 44.94 206 LEU A O 1
ATOM 1668 N N . ALA A 1 207 ? 26.722 -8.338 -12.664 1.00 48.12 207 ALA A N 1
ATOM 1669 C CA . ALA A 1 207 ? 26.455 -7.002 -12.141 1.00 48.12 207 ALA A CA 1
ATOM 1670 C C . ALA A 1 207 ? 26.901 -6.808 -10.664 1.00 48.12 207 ALA A C 1
ATOM 1672 O O . ALA A 1 207 ? 27.006 -5.676 -10.185 1.00 48.12 207 ALA A O 1
ATOM 1673 N N . GLY A 1 208 ? 27.226 -7.891 -9.942 1.00 49.25 208 GLY A N 1
ATOM 1674 C CA . GLY A 1 208 ? 27.762 -7.854 -8.572 1.00 49.25 208 GLY A CA 1
ATOM 1675 C C . GLY A 1 208 ? 26.808 -7.264 -7.516 1.00 49.25 208 GLY A C 1
ATOM 1676 O O . GLY A 1 208 ? 25.666 -6.912 -7.798 1.00 49.25 208 GLY A O 1
ATOM 1677 N N . HIS A 1 209 ? 27.272 -7.113 -6.267 1.00 48.34 209 HIS A N 1
ATOM 1678 C CA . HIS A 1 209 ? 26.481 -6.506 -5.174 1.00 48.34 209 HIS A CA 1
ATOM 1679 C C . HIS A 1 209 ? 26.053 -5.045 -5.433 1.00 48.34 209 HIS A C 1
ATOM 1681 O O . HIS A 1 209 ? 25.155 -4.553 -4.752 1.00 48.34 209 HIS A O 1
ATOM 1687 N N . ASN A 1 210 ? 26.650 -4.376 -6.426 1.00 51.25 210 ASN A N 1
ATOM 1688 C CA . ASN A 1 210 ? 26.316 -3.009 -6.836 1.00 51.25 210 ASN A CA 1
ATOM 1689 C C . ASN A 1 210 ? 25.187 -2.945 -7.883 1.00 51.25 210 ASN A C 1
ATOM 1691 O O . ASN A 1 210 ? 24.718 -1.854 -8.193 1.00 51.25 210 ASN A O 1
ATOM 1695 N N . ALA A 1 211 ? 24.739 -4.090 -8.409 1.00 58.16 211 ALA A N 1
ATOM 1696 C CA . ALA A 1 211 ? 23.685 -4.171 -9.419 1.00 58.16 211 ALA A CA 1
ATOM 1697 C C . ALA A 1 211 ? 22.310 -3.736 -8.912 1.00 58.16 211 ALA A C 1
ATOM 1699 O O . ALA A 1 211 ? 21.535 -3.141 -9.651 1.00 58.16 211 ALA A O 1
ATOM 1700 N N . ASP A 1 212 ? 21.985 -4.082 -7.663 1.00 65.06 212 ASP A N 1
ATOM 1701 C CA . ASP A 1 212 ? 20.667 -3.871 -7.061 1.00 65.06 212 ASP A CA 1
ATOM 1702 C C . ASP A 1 212 ? 20.767 -2.934 -5.849 1.00 65.06 212 ASP A C 1
ATOM 1704 O O . ASP A 1 212 ? 20.668 -3.380 -4.700 1.00 65.06 212 ASP A O 1
ATOM 1708 N N . PRO A 1 213 ? 20.978 -1.624 -6.073 1.00 68.12 213 PRO A N 1
ATOM 1709 C CA . PRO A 1 213 ? 21.104 -0.648 -4.990 1.00 68.12 213 PRO A CA 1
ATOM 1710 C C . PRO A 1 213 ? 19.845 -0.552 -4.112 1.00 68.12 213 PRO A C 1
ATOM 1712 O O . PRO A 1 213 ? 19.929 -0.094 -2.972 1.00 68.12 213 PRO A O 1
ATOM 1715 N N . LEU A 1 214 ? 18.688 -0.998 -4.617 1.00 78.75 214 LEU A N 1
ATOM 1716 C CA . LEU A 1 214 ? 17.399 -0.969 -3.922 1.00 78.75 214 LEU A CA 1
ATOM 1717 C C . LEU A 1 214 ? 16.995 -2.329 -3.327 1.00 78.75 214 LEU A C 1
ATOM 1719 O O . LEU A 1 214 ? 15.996 -2.402 -2.615 1.00 78.75 214 LEU A O 1
ATOM 1723 N N . LYS A 1 215 ? 17.773 -3.392 -3.579 1.00 75.62 215 LYS A N 1
ATOM 1724 C CA . LYS A 1 215 ? 17.540 -4.772 -3.114 1.00 75.62 215 LYS A CA 1
ATOM 1725 C C . LYS A 1 215 ? 16.142 -5.316 -3.448 1.00 75.62 215 LYS A C 1
ATOM 1727 O O . LYS A 1 215 ? 15.609 -6.153 -2.716 1.00 75.62 215 LYS A O 1
ATOM 1732 N N . MET A 1 216 ? 15.540 -4.862 -4.549 1.00 75.06 216 MET A N 1
ATOM 1733 C CA . MET A 1 216 ? 14.160 -5.212 -4.918 1.00 75.06 216 MET A CA 1
ATOM 1734 C C . MET A 1 216 ? 14.032 -6.658 -5.413 1.00 75.06 216 MET A C 1
ATOM 1736 O O . MET A 1 216 ? 12.948 -7.240 -5.340 1.00 75.06 216 MET A O 1
ATOM 1740 N N . ASN A 1 217 ? 15.136 -7.276 -5.849 1.00 63.41 217 ASN A N 1
ATOM 1741 C CA . ASN A 1 217 ? 15.152 -8.647 -6.367 1.00 63.41 217 ASN A CA 1
ATOM 1742 C C . ASN A 1 217 ? 14.854 -9.724 -5.314 1.00 63.41 217 ASN A C 1
ATOM 1744 O O . ASN A 1 217 ? 14.516 -10.852 -5.676 1.00 63.41 217 ASN A O 1
ATOM 1748 N N . PHE A 1 218 ? 15.002 -9.402 -4.026 1.00 59.06 218 PHE A N 1
ATOM 1749 C CA . PHE A 1 218 ? 14.763 -10.336 -2.920 1.00 59.06 218 PHE A CA 1
ATOM 1750 C C . PHE A 1 218 ? 13.382 -10.178 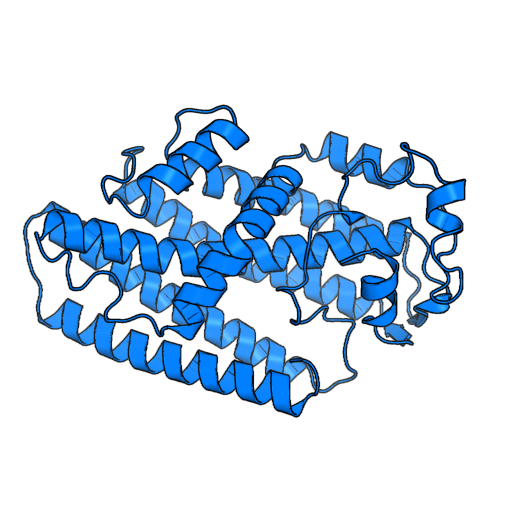-2.287 1.00 59.06 218 PHE A C 1
ATOM 1752 O O . PHE A 1 218 ? 12.976 -11.034 -1.502 1.00 59.06 218 PHE A O 1
ATOM 1759 N N . ILE A 1 219 ? 12.641 -9.125 -2.647 1.00 64.31 219 ILE A N 1
ATOM 1760 C CA . ILE A 1 219 ? 11.300 -8.899 -2.116 1.00 64.31 219 ILE A CA 1
ATOM 1761 C C . ILE A 1 219 ? 10.377 -9.948 -2.729 1.00 64.31 219 ILE A C 1
ATOM 1763 O O . ILE A 1 219 ? 10.127 -9.969 -3.945 1.00 64.31 219 ILE A O 1
ATOM 1767 N N . ASN A 1 220 ? 9.932 -10.890 -1.891 1.00 57.06 220 ASN A N 1
ATOM 1768 C CA . ASN A 1 220 ? 9.144 -12.011 -2.362 1.00 57.06 220 ASN A CA 1
ATOM 1769 C C . ASN A 1 220 ? 7.724 -11.562 -2.691 1.00 57.06 220 ASN A C 1
ATOM 1771 O O . ASN A 1 220 ? 6.843 -11.493 -1.844 1.00 57.06 220 ASN A O 1
ATOM 1775 N N . SER A 1 221 ? 7.514 -11.294 -3.970 1.00 53.56 221 SER A N 1
ATOM 1776 C CA . SER A 1 221 ? 6.210 -10.991 -4.527 1.00 53.56 221 SER A CA 1
ATOM 1777 C C . SER A 1 221 ? 5.429 -12.249 -4.916 1.00 53.56 221 SER A C 1
ATOM 1779 O O . SER A 1 221 ? 4.625 -12.185 -5.829 1.00 53.56 221 SER A O 1
ATOM 1781 N N . SER A 1 222 ? 5.668 -13.415 -4.305 1.00 45.94 222 SER A N 1
ATOM 1782 C CA . SER A 1 222 ? 4.861 -14.619 -4.593 1.00 45.94 222 SER A CA 1
ATOM 1783 C C . SER A 1 222 ? 3.385 -14.436 -4.238 1.00 45.94 222 SER A C 1
ATOM 1785 O O . SER A 1 222 ? 2.535 -15.172 -4.713 1.00 45.94 222 SER A O 1
ATOM 1787 N N . ALA A 1 223 ? 3.081 -13.441 -3.411 1.00 43.81 223 ALA A N 1
ATOM 1788 C CA . ALA A 1 223 ? 1.726 -12.998 -3.152 1.00 43.81 223 ALA A CA 1
ATOM 1789 C C . ALA A 1 223 ? 1.236 -11.880 -4.104 1.00 43.81 223 ALA A C 1
ATOM 1791 O O . ALA A 1 223 ? 0.062 -11.518 -4.081 1.00 43.81 223 ALA A O 1
ATOM 1792 N N . LEU A 1 224 ? 2.121 -11.406 -4.989 1.00 51.19 224 LEU A N 1
ATOM 1793 C CA . LEU A 1 224 ? 1.807 -10.700 -6.229 1.00 51.19 224 LEU A CA 1
ATOM 1794 C C . LEU A 1 224 ? 1.707 -11.693 -7.404 1.00 51.19 224 LEU A C 1
ATOM 1796 O O . LEU A 1 224 ? 2.203 -11.421 -8.495 1.00 51.19 224 LEU A O 1
ATOM 1800 N N . ASN A 1 225 ? 0.961 -12.792 -7.249 1.00 45.50 225 ASN A N 1
ATOM 1801 C CA . ASN A 1 225 ? 0.289 -13.409 -8.406 1.00 45.50 225 ASN A CA 1
ATOM 1802 C C . ASN A 1 225 ? -0.812 -12.448 -8.939 1.00 45.50 225 ASN A C 1
ATOM 1804 O O . ASN A 1 225 ? -1.931 -12.859 -9.211 1.00 45.50 225 ASN A O 1
ATOM 1808 N N . TRP A 1 226 ? -0.534 -11.135 -8.9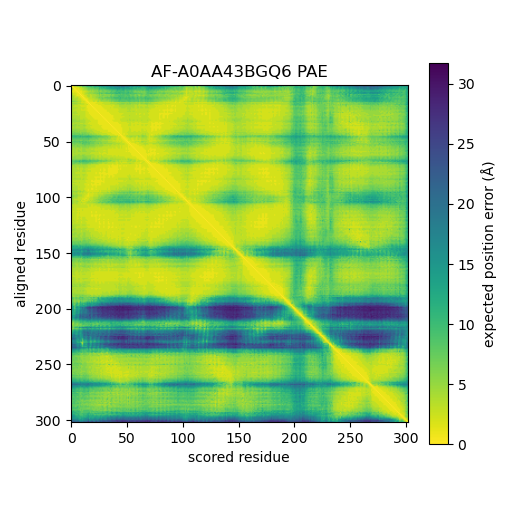89 1.00 43.22 226 TRP A N 1
ATOM 1809 C CA . TRP A 1 226 ? -1.474 -10.066 -9.290 1.00 43.22 226 TRP A CA 1
ATOM 1810 C C . TRP A 1 226 ? -0.787 -8.894 -10.013 1.00 43.22 226 TRP A C 1
ATOM 1812 O O . TRP A 1 226 ? 0.057 -8.204 -9.451 1.00 43.22 226 TRP A O 1
ATOM 1822 N N . ASN A 1 227 ? -1.208 -8.700 -11.269 1.00 50.62 227 ASN A N 1
ATOM 1823 C CA . ASN A 1 227 ? -1.090 -7.543 -12.173 1.00 50.62 227 ASN A CA 1
ATOM 1824 C C . ASN A 1 227 ? 0.053 -6.532 -11.979 1.00 50.62 227 ASN A C 1
ATOM 1826 O O . ASN A 1 227 ? -0.158 -5.386 -11.567 1.00 50.62 227 ASN A O 1
ATOM 1830 N N . PRO A 1 228 ? 1.174 -6.820 -12.634 1.00 45.94 228 PRO A N 1
ATOM 1831 C CA . PRO A 1 228 ? 1.769 -5.882 -13.565 1.00 45.94 228 PRO A CA 1
ATOM 1832 C C . PRO A 1 228 ? 0.789 -5.571 -14.704 1.00 45.94 228 PRO A C 1
ATOM 1834 O O . PRO A 1 228 ? 0.304 -6.472 -15.383 1.00 45.94 228 PRO A O 1
ATOM 1837 N N . ILE A 1 229 ? 0.535 -4.285 -14.971 1.00 49.53 229 ILE A N 1
ATOM 1838 C CA . ILE A 1 229 ? -0.159 -3.817 -16.195 1.00 49.53 229 ILE A CA 1
ATOM 1839 C C . ILE A 1 229 ? 0.473 -4.415 -17.461 1.00 49.53 229 ILE A C 1
ATOM 1841 O O . ILE A 1 229 ? -0.171 -4.622 -18.487 1.00 49.53 229 ILE A O 1
ATOM 1845 N N . TYR A 1 230 ? 1.743 -4.773 -17.354 1.00 52.50 230 TYR A N 1
ATOM 1846 C CA . TYR A 1 230 ? 2.516 -5.466 -18.358 1.00 52.50 230 TYR A CA 1
ATOM 1847 C C . TYR A 1 230 ? 2.146 -6.939 -18.506 1.00 52.50 230 TYR A C 1
ATOM 1849 O O . TYR A 1 230 ? 3.003 -7.663 -18.968 1.00 52.50 230 TYR A O 1
ATOM 1857 N N . HIS A 1 231 ? 0.972 -7.439 -18.105 1.00 53.62 231 HIS A N 1
ATOM 1858 C CA . HIS A 1 231 ? 0.636 -8.866 -18.236 1.00 53.62 231 HIS A CA 1
ATOM 1859 C C . HIS A 1 231 ? -0.340 -9.223 -19.366 1.00 53.62 231 HIS A C 1
ATOM 1861 O O . HIS A 1 231 ? -0.199 -10.329 -19.877 1.00 53.62 231 HIS A O 1
ATOM 1867 N N . ILE A 1 232 ? -1.237 -8.351 -19.873 1.00 46.44 232 ILE A N 1
ATOM 1868 C CA . ILE A 1 232 ? -2.172 -8.712 -20.980 1.00 46.44 232 ILE A CA 1
ATOM 1869 C C . ILE A 1 232 ? -2.573 -7.512 -21.889 1.00 46.44 232 ILE A C 1
ATOM 1871 O O . ILE A 1 232 ? -2.746 -6.391 -21.424 1.00 46.44 232 ILE A O 1
ATOM 1875 N N . ARG A 1 233 ? -2.743 -7.741 -23.209 1.00 40.22 233 ARG A N 1
ATOM 1876 C CA . ARG A 1 233 ? -3.259 -6.774 -24.219 1.00 40.22 233 ARG A CA 1
ATOM 1877 C C . ARG A 1 233 ? -4.743 -6.418 -24.000 1.00 40.22 233 ARG A C 1
ATOM 1879 O O . ARG A 1 233 ? -5.531 -7.329 -23.804 1.00 40.22 233 ARG A O 1
ATOM 1886 N N . LEU A 1 234 ? -5.120 -5.142 -24.185 1.00 43.47 234 LEU A N 1
ATOM 1887 C CA . LEU A 1 234 ? -6.465 -4.526 -24.384 1.00 43.47 234 LEU A CA 1
ATOM 1888 C C . LEU A 1 234 ? -7.614 -4.826 -23.386 1.00 43.47 234 LEU A C 1
ATOM 1890 O O . LEU A 1 234 ? -8.441 -3.952 -23.152 1.00 43.47 234 LEU A O 1
ATOM 1894 N N . TYR A 1 235 ? -7.672 -6.006 -22.773 1.00 48.53 235 TYR A N 1
ATOM 1895 C CA . TYR A 1 235 ? -8.752 -6.465 -21.888 1.00 48.53 235 TYR A CA 1
ATOM 1896 C C . TYR A 1 235 ? -8.661 -5.907 -20.450 1.00 48.53 235 TYR A C 1
ATOM 1898 O O . TYR A 1 235 ? -9.508 -6.198 -19.611 1.00 48.53 235 TYR A O 1
ATOM 1906 N N . ILE A 1 236 ? -7.644 -5.081 -20.166 1.00 53.50 236 ILE A N 1
ATOM 1907 C CA . ILE A 1 236 ? -7.312 -4.565 -18.830 1.00 53.50 236 ILE A CA 1
ATOM 1908 C C . ILE A 1 236 ? -8.027 -3.249 -18.491 1.00 53.50 236 ILE A C 1
ATOM 1910 O O . ILE A 1 236 ? -8.219 -2.987 -17.314 1.00 53.50 236 ILE A O 1
ATOM 1914 N N . ALA A 1 237 ? -8.516 -2.458 -19.455 1.00 57.12 237 ALA A N 1
ATOM 1915 C CA . ALA A 1 237 ? -9.268 -1.239 -19.118 1.00 57.12 237 ALA A CA 1
ATOM 1916 C C . ALA A 1 237 ? -10.505 -1.553 -18.245 1.00 57.12 237 ALA A C 1
ATOM 1918 O O . ALA A 1 237 ? -10.799 -0.830 -17.297 1.00 57.12 237 ALA A O 1
ATOM 1919 N N . GLU A 1 238 ? -11.191 -2.671 -18.511 1.00 60.62 238 GLU A N 1
ATOM 1920 C CA . GLU A 1 238 ? -12.310 -3.146 -17.685 1.00 60.62 238 GLU A CA 1
ATOM 1921 C C . GLU A 1 238 ? -11.849 -3.573 -16.288 1.00 60.62 238 GLU A C 1
ATOM 1923 O O . GLU A 1 238 ? -12.403 -3.113 -15.294 1.00 60.62 238 GLU A O 1
ATOM 1928 N N . MET A 1 239 ? -10.792 -4.383 -16.197 1.00 64.19 239 MET A N 1
ATOM 1929 C CA . MET A 1 239 ? -10.222 -4.786 -14.910 1.00 64.19 239 MET A CA 1
ATOM 1930 C C . MET A 1 239 ? -9.672 -3.615 -14.096 1.00 64.19 239 MET A C 1
ATOM 1932 O O . MET A 1 239 ? -9.764 -3.626 -12.876 1.00 64.19 239 MET A O 1
ATOM 1936 N N . GLU A 1 240 ? -9.082 -2.614 -14.743 1.00 65.62 240 GLU A N 1
ATOM 1937 C CA . GLU A 1 240 ? -8.597 -1.394 -14.101 1.00 65.62 240 GLU A CA 1
ATOM 1938 C C . GLU A 1 240 ? -9.755 -0.582 -13.542 1.00 65.62 240 GLU A C 1
ATOM 1940 O O . GLU A 1 240 ? -9.672 -0.100 -12.414 1.00 65.62 240 GLU A O 1
ATOM 1945 N N . VAL A 1 241 ? -10.850 -0.467 -14.296 1.00 74.81 241 VAL A N 1
ATOM 1946 C CA . VAL A 1 241 ? -12.076 0.165 -13.806 1.00 74.81 241 VAL A CA 1
ATOM 1947 C C . VAL A 1 241 ? -12.620 -0.610 -12.611 1.00 74.81 241 VAL A C 1
ATOM 1949 O O . VAL A 1 241 ? -12.986 -0.000 -11.612 1.00 74.81 241 VAL A O 1
ATOM 1952 N N . GLU A 1 242 ? -12.639 -1.939 -12.660 1.00 76.31 242 GLU A N 1
ATOM 1953 C CA . GLU A 1 242 ? -13.138 -2.764 -11.558 1.00 76.31 242 GLU A CA 1
ATOM 1954 C C . GLU A 1 242 ? -12.220 -2.740 -10.343 1.00 76.31 242 GLU A C 1
ATOM 1956 O O . GLU A 1 242 ? -12.705 -2.708 -9.213 1.00 76.31 242 GLU A O 1
ATOM 1961 N N . HIS A 1 243 ? -10.909 -2.692 -10.560 1.00 78.31 243 HIS A N 1
ATOM 1962 C CA . HIS A 1 243 ? -9.927 -2.501 -9.508 1.00 78.31 243 HIS A CA 1
ATOM 1963 C C . HIS A 1 243 ? -10.113 -1.133 -8.853 1.00 78.31 243 HIS A C 1
ATOM 1965 O O . HIS A 1 243 ? -10.232 -1.040 -7.636 1.00 78.31 243 HIS A O 1
ATOM 1971 N N . TYR A 1 244 ? -10.236 -0.071 -9.647 1.00 81.56 244 TYR A N 1
ATOM 1972 C CA . TYR A 1 244 ? -10.514 1.266 -9.137 1.00 81.56 244 TYR A CA 1
ATOM 1973 C C . TYR A 1 244 ? -11.830 1.308 -8.345 1.00 81.56 244 TYR A C 1
ATOM 1975 O O . TYR A 1 244 ? -11.853 1.803 -7.222 1.00 81.56 244 TYR A O 1
ATOM 1983 N N . GLN A 1 245 ? -12.900 0.697 -8.861 1.00 85.12 245 GLN A N 1
ATOM 1984 C CA . GLN A 1 245 ? -14.182 0.559 -8.158 1.00 85.12 245 GLN A CA 1
ATOM 1985 C C . GLN A 1 245 ? -14.068 -0.270 -6.872 1.00 85.12 245 GLN A C 1
ATOM 1987 O O . GLN A 1 245 ? -14.784 -0.014 -5.900 1.00 85.12 245 GLN A O 1
ATOM 1992 N N . LEU A 1 246 ? -13.212 -1.294 -6.850 1.00 86.12 246 LEU A N 1
ATOM 1993 C CA . LEU A 1 246 ? -12.921 -2.062 -5.646 1.00 86.12 246 LEU A CA 1
ATOM 1994 C C . LEU A 1 246 ? -12.263 -1.160 -4.599 1.00 86.12 246 LEU A C 1
ATOM 1996 O O . LEU A 1 246 ? -12.718 -1.140 -3.457 1.00 86.12 246 LEU A O 1
ATOM 2000 N N . LEU A 1 247 ? -11.261 -0.374 -4.992 1.00 83.19 247 LEU A N 1
ATOM 2001 C CA . LEU A 1 247 ? -10.593 0.567 -4.096 1.00 83.19 247 LEU A CA 1
ATOM 2002 C C . LEU A 1 247 ? -11.549 1.641 -3.572 1.00 83.19 247 LEU A C 1
ATOM 2004 O O . LEU A 1 247 ? -11.554 1.922 -2.376 1.00 83.19 247 LEU A O 1
ATOM 2008 N N . GLU A 1 248 ? -12.422 2.187 -4.421 1.00 86.75 248 GLU A N 1
ATOM 2009 C CA . GLU A 1 248 ? -13.482 3.104 -3.988 1.00 86.75 248 GLU A CA 1
ATOM 2010 C C . GLU A 1 248 ? -14.376 2.475 -2.908 1.00 86.75 248 GLU A C 1
ATOM 2012 O O . GLU A 1 248 ? -14.676 3.112 -1.897 1.00 86.75 248 GLU A O 1
ATOM 2017 N N . LYS A 1 249 ? -14.764 1.203 -3.064 1.00 87.44 249 LYS A N 1
ATOM 2018 C CA . LYS A 1 249 ? -15.543 0.480 -2.043 1.00 87.44 249 LYS A CA 1
ATOM 2019 C C . LYS A 1 249 ? -14.749 0.249 -0.757 1.00 87.44 249 LYS A C 1
ATOM 2021 O O . LYS A 1 249 ? -15.322 0.378 0.327 1.00 87.44 249 LYS A O 1
ATOM 2026 N N . GLU A 1 250 ? -13.457 -0.068 -0.852 1.00 85.94 250 GLU A N 1
ATOM 2027 C CA . GLU A 1 250 ? -12.580 -0.199 0.321 1.00 85.94 250 GLU A CA 1
ATOM 2028 C C . GLU A 1 250 ? -12.501 1.110 1.110 1.00 85.94 250 GLU A C 1
ATOM 2030 O O . GLU A 1 250 ? -12.478 1.089 2.340 1.00 85.94 250 GLU A O 1
ATOM 2035 N N . ILE A 1 251 ? -12.528 2.247 0.419 1.00 86.81 251 ILE A N 1
ATOM 2036 C CA . ILE A 1 251 ? -12.466 3.578 1.031 1.00 86.81 251 ILE A CA 1
ATOM 2037 C C . ILE A 1 251 ? -13.781 3.980 1.659 1.00 86.81 251 ILE A C 1
ATOM 2039 O O . ILE A 1 251 ? -13.780 4.474 2.780 1.00 86.81 251 ILE A O 1
ATOM 2043 N N . LEU A 1 252 ? -14.902 3.735 0.985 1.00 87.25 252 LEU A N 1
ATOM 2044 C CA . LEU A 1 252 ? -16.216 3.965 1.583 1.00 87.25 252 LEU A CA 1
ATOM 2045 C C . LEU A 1 252 ? -16.389 3.129 2.857 1.00 87.25 252 LEU A C 1
ATOM 2047 O O . LEU A 1 252 ? -16.945 3.603 3.844 1.00 87.25 252 LEU A O 1
ATOM 2051 N N . THR A 1 253 ? -15.868 1.901 2.858 1.00 87.81 253 THR A N 1
ATOM 2052 C CA . THR A 1 253 ? -15.832 1.055 4.058 1.00 87.81 253 THR A CA 1
ATOM 2053 C C . THR A 1 253 ? -14.932 1.675 5.127 1.00 87.81 253 THR A C 1
ATOM 2055 O O . THR A 1 253 ? -15.355 1.827 6.272 1.00 87.81 253 THR A O 1
ATOM 2058 N N . LEU A 1 254 ? -13.739 2.139 4.744 1.00 88.44 254 LEU A N 1
ATOM 2059 C CA . LEU A 1 254 ? -12.796 2.788 5.652 1.00 88.44 254 LEU A CA 1
ATOM 2060 C C . LEU A 1 254 ? -13.381 4.054 6.290 1.00 88.44 254 LEU A C 1
ATOM 2062 O O . LEU A 1 254 ? -13.190 4.294 7.479 1.00 88.44 254 LEU A O 1
ATOM 2066 N N . GLU A 1 255 ? -14.143 4.846 5.540 1.00 89.31 255 GLU A N 1
ATOM 2067 C CA . GLU A 1 255 ? -14.829 6.029 6.055 1.00 89.31 255 GLU A CA 1
ATOM 2068 C C . GLU A 1 255 ? -15.844 5.683 7.141 1.00 89.31 255 GLU A C 1
ATOM 2070 O O . GLU A 1 255 ? -15.890 6.371 8.164 1.00 89.31 255 GLU A O 1
ATOM 2075 N N . LEU A 1 256 ? -16.620 4.613 6.945 1.00 89.62 256 LEU A N 1
ATOM 2076 C CA . LEU A 1 256 ? -17.548 4.113 7.956 1.00 89.62 256 LEU A CA 1
ATOM 2077 C C . LEU A 1 256 ? -16.800 3.601 9.191 1.00 89.62 256 LEU A C 1
ATOM 2079 O O . LEU A 1 256 ? -17.219 3.894 10.308 1.00 89.62 256 LEU A O 1
ATOM 2083 N N . ARG A 1 257 ? -15.654 2.930 9.016 1.00 88.50 257 ARG A N 1
ATOM 2084 C CA . ARG A 1 257 ? -14.797 2.496 10.134 1.00 88.50 257 ARG A CA 1
ATOM 2085 C C . ARG A 1 257 ? -14.194 3.657 10.913 1.00 88.50 257 ARG A C 1
ATOM 2087 O O . ARG A 1 257 ? -14.085 3.592 12.133 1.00 88.50 257 ARG A O 1
ATOM 2094 N N . ILE A 1 258 ? -13.839 4.750 10.240 1.00 89.50 258 ILE A N 1
ATOM 2095 C CA . ILE A 1 258 ? -13.404 5.975 10.921 1.00 89.50 258 ILE A CA 1
ATOM 2096 C C . ILE A 1 258 ? -14.553 6.546 11.764 1.00 89.50 258 ILE A C 1
ATOM 2098 O O . ILE A 1 258 ? -14.321 6.946 12.903 1.00 89.50 258 ILE A O 1
ATOM 2102 N N . LEU A 1 259 ? -15.783 6.575 11.235 1.00 90.00 259 LEU A N 1
ATOM 2103 C CA . LEU A 1 259 ? -16.959 7.025 11.992 1.00 90.00 259 LEU A CA 1
ATOM 2104 C C . LEU A 1 259 ? -17.249 6.114 13.190 1.00 90.00 259 LEU A C 1
ATOM 2106 O O . LEU A 1 259 ? -17.530 6.613 14.276 1.00 90.00 259 LEU A O 1
ATOM 2110 N N . GLU A 1 260 ? -17.126 4.800 13.013 1.00 89.44 260 GLU A N 1
ATOM 2111 C CA . GLU A 1 260 ? -17.289 3.814 14.083 1.00 89.44 260 GLU A CA 1
ATOM 2112 C C . GLU A 1 260 ? -16.251 4.022 15.184 1.00 89.44 260 GLU A C 1
ATOM 2114 O O . GLU A 1 260 ? -16.605 4.070 16.357 1.00 89.44 260 GLU A O 1
ATOM 2119 N N . LEU A 1 261 ? -14.984 4.239 14.823 1.00 87.62 261 LEU A N 1
ATOM 2120 C CA . LEU A 1 261 ? -13.939 4.551 15.793 1.00 87.62 261 LEU A CA 1
ATOM 2121 C C . LEU A 1 261 ? -14.243 5.846 16.560 1.00 87.62 261 LEU A C 1
ATOM 2123 O O . LEU A 1 261 ? -13.999 5.914 17.763 1.00 87.62 261 LEU A O 1
ATOM 2127 N N . VAL A 1 262 ? -14.760 6.880 15.889 1.00 88.94 262 VAL A N 1
ATOM 2128 C CA . VAL A 1 262 ? -15.167 8.130 16.551 1.00 88.94 262 VAL A CA 1
ATOM 2129 C C . VAL A 1 262 ? -16.322 7.878 17.526 1.00 88.94 262 VAL A C 1
ATOM 2131 O O . VAL A 1 262 ? -16.237 8.316 18.668 1.00 88.94 262 VAL A O 1
ATOM 2134 N N . ALA A 1 263 ? -17.347 7.121 17.129 1.00 87.31 263 ALA A N 1
ATOM 2135 C CA . ALA A 1 263 ? -18.458 6.757 18.011 1.00 87.31 263 ALA A CA 1
ATOM 2136 C C . ALA A 1 263 ? -17.993 5.908 19.209 1.00 87.31 263 ALA A C 1
ATOM 2138 O O . ALA A 1 263 ? -18.360 6.188 20.349 1.00 87.31 263 ALA A O 1
ATOM 2139 N N . ALA A 1 264 ? -17.104 4.940 18.973 1.00 86.00 264 ALA A N 1
ATOM 2140 C CA . ALA A 1 264 ? -16.514 4.100 20.010 1.00 86.00 264 ALA A CA 1
ATOM 2141 C C . ALA A 1 264 ? -15.637 4.899 20.990 1.00 86.00 264 ALA A C 1
ATOM 2143 O O . ALA A 1 264 ? -15.581 4.570 22.171 1.00 86.00 264 ALA A O 1
ATOM 2144 N N . LYS A 1 265 ? -14.974 5.978 20.540 1.00 84.81 265 LYS A N 1
ATOM 2145 C CA . LYS A 1 265 ? -14.269 6.920 21.433 1.00 84.81 265 LYS A CA 1
ATOM 2146 C C . LYS A 1 265 ? -15.215 7.686 22.358 1.00 84.81 265 LYS A C 1
ATOM 2148 O O . LYS A 1 265 ? -14.781 8.114 23.421 1.00 84.81 265 LYS A O 1
ATOM 2153 N N . GLU A 1 266 ? -16.468 7.861 21.955 1.00 87.12 266 GLU A N 1
ATOM 2154 C CA . GLU A 1 266 ? -17.531 8.462 22.767 1.00 87.12 266 GLU A CA 1
ATOM 2155 C C . GLU A 1 266 ? -18.336 7.413 23.556 1.00 87.12 266 GLU A C 1
ATOM 2157 O O . GLU A 1 266 ? -19.369 7.755 24.126 1.00 87.12 266 GLU A O 1
ATOM 2162 N N . GLU A 1 267 ? -17.894 6.146 23.567 1.00 81.44 267 GLU A N 1
ATOM 2163 C CA . GLU A 1 267 ? -18.588 5.003 24.186 1.0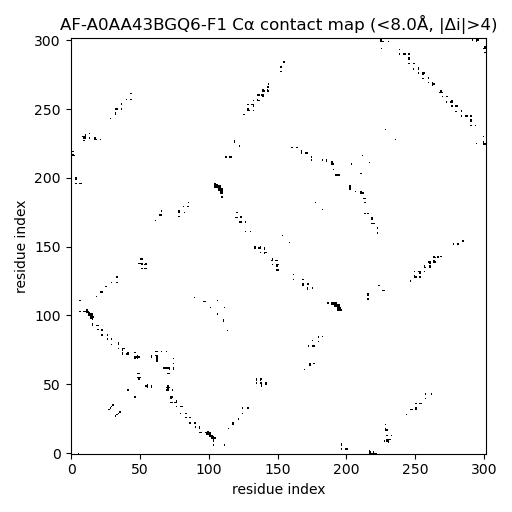0 81.44 267 GLU A CA 1
ATOM 2164 C C . GLU A 1 267 ? -20.021 4.798 23.658 1.00 81.44 267 GLU A C 1
ATOM 2166 O O . GLU A 1 267 ? -20.893 4.245 24.330 1.00 81.44 267 GLU A O 1
ATOM 2171 N N . ARG A 1 268 ? -20.283 5.241 22.422 1.00 82.75 268 ARG A N 1
ATOM 2172 C CA . ARG A 1 268 ? -21.581 5.091 21.762 1.00 82.75 268 ARG A CA 1
ATOM 2173 C C . ARG A 1 268 ? -21.545 3.934 20.779 1.00 82.75 268 ARG A C 1
ATOM 2175 O O . ARG A 1 268 ? -20.707 3.896 19.881 1.00 82.75 268 ARG A O 1
ATOM 2182 N N . GLN A 1 269 ? -22.525 3.044 20.901 1.00 75.94 269 GLN A N 1
ATOM 2183 C CA . GLN A 1 269 ? -22.814 2.038 19.888 1.00 75.94 269 GLN A CA 1
ATOM 2184 C C . GLN A 1 269 ? -23.978 2.518 19.018 1.00 75.94 269 GLN A C 1
ATOM 2186 O O . GLN A 1 269 ? -25.092 2.716 19.505 1.00 75.94 269 GLN A O 1
ATOM 2191 N N . ASP A 1 270 ? -23.723 2.704 17.725 1.00 81.00 270 ASP A N 1
ATOM 2192 C CA . ASP A 1 270 ? -24.760 3.037 16.751 1.00 81.00 270 ASP A CA 1
ATOM 2193 C C . ASP A 1 270 ? -25.099 1.800 15.910 1.00 81.00 270 ASP A C 1
ATOM 2195 O O . ASP A 1 270 ? -24.397 1.447 14.962 1.00 81.00 270 ASP A O 1
ATOM 2199 N N . ALA A 1 271 ? -26.218 1.153 16.244 1.00 81.38 271 ALA A N 1
ATOM 2200 C CA . ALA A 1 271 ? -26.704 -0.023 15.527 1.00 81.38 271 ALA A CA 1
ATOM 2201 C C . ALA A 1 271 ? -26.997 0.258 14.039 1.00 81.38 271 ALA A C 1
A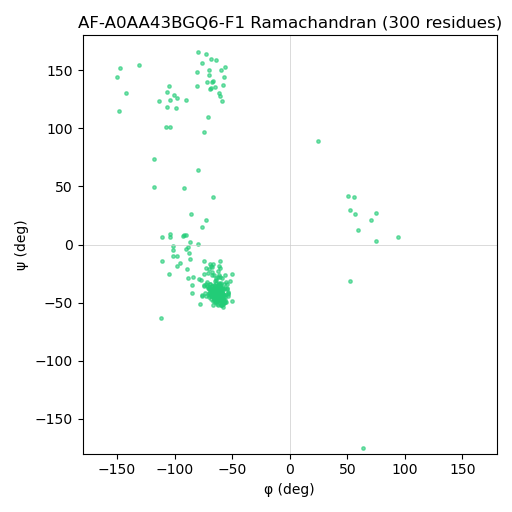TOM 2203 O O . ALA A 1 271 ? -26.906 -0.646 13.209 1.00 81.38 271 ALA A O 1
ATOM 2204 N N . ARG A 1 272 ? -27.340 1.502 13.663 1.00 85.38 272 ARG A N 1
ATOM 2205 C CA . ARG A 1 272 ? -27.554 1.864 12.251 1.00 85.38 272 ARG A CA 1
ATOM 2206 C C . ARG A 1 272 ? -26.237 1.975 11.500 1.00 85.38 272 ARG A C 1
ATOM 2208 O O . ARG A 1 272 ? -26.202 1.648 10.314 1.00 85.38 272 ARG A O 1
ATOM 2215 N N . LEU A 1 273 ? -25.188 2.465 12.156 1.00 85.88 273 LEU A N 1
ATOM 2216 C CA . LEU A 1 273 ? -23.844 2.515 11.586 1.00 85.88 273 LEU A CA 1
ATOM 2217 C C . LEU A 1 273 ? -23.292 1.099 11.402 1.00 85.88 273 LEU A C 1
ATOM 2219 O O . LEU A 1 273 ? -22.784 0.774 10.335 1.00 85.88 273 LEU A O 1
ATOM 2223 N N . GLU A 1 274 ? -23.489 0.238 12.397 1.00 82.94 27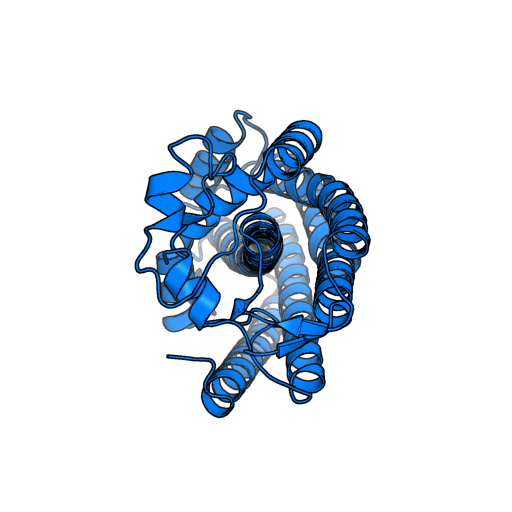4 GLU A N 1
ATOM 2224 C CA . GLU A 1 274 ? -23.085 -1.167 12.356 1.00 82.94 274 GLU A CA 1
ATOM 2225 C C . GLU A 1 274 ? -23.759 -1.930 11.202 1.00 82.94 274 GLU A C 1
ATOM 2227 O O . GLU A 1 274 ? -23.077 -2.539 10.380 1.00 82.94 274 GLU A O 1
ATOM 2232 N N . GLN A 1 275 ? -25.078 -1.782 11.031 1.00 84.62 275 GLN A N 1
ATOM 2233 C CA . GLN A 1 275 ? -25.786 -2.361 9.880 1.00 84.62 275 GLN A CA 1
ATOM 2234 C C . GLN A 1 275 ? -25.299 -1.813 8.531 1.00 84.62 275 GLN A C 1
ATOM 2236 O O . GLN A 1 275 ? -25.329 -2.517 7.519 1.00 84.62 275 GLN A O 1
ATOM 2241 N N . GLN A 1 276 ? -24.896 -0.541 8.472 1.00 86.31 276 GLN A N 1
ATOM 2242 C CA . GLN A 1 276 ? -24.335 0.035 7.249 1.00 86.31 276 GLN A CA 1
ATOM 2243 C C . GLN A 1 276 ? -22.968 -0.567 6.930 1.00 86.31 276 GLN A C 1
ATOM 2245 O O . GLN A 1 276 ? -22.728 -0.899 5.769 1.00 86.31 276 GLN A O 1
ATOM 2250 N N . ILE A 1 277 ? -22.115 -0.739 7.940 1.00 85.44 277 ILE A N 1
ATOM 2251 C CA . ILE A 1 277 ? -20.806 -1.384 7.813 1.00 85.44 277 ILE A CA 1
ATOM 2252 C C . ILE A 1 277 ? -20.978 -2.812 7.294 1.00 85.44 277 ILE A C 1
ATOM 2254 O O . ILE A 1 277 ? -20.441 -3.126 6.237 1.00 85.44 277 ILE A O 1
ATOM 2258 N N . GLU A 1 278 ? -21.834 -3.620 7.926 1.00 85.50 278 GLU A N 1
ATOM 2259 C CA . GLU A 1 278 ? -22.092 -5.006 7.507 1.00 85.50 278 GLU A CA 1
ATOM 2260 C C . GLU A 1 278 ? -22.557 -5.101 6.047 1.00 85.50 278 GLU A C 1
ATOM 2262 O O . GLU A 1 278 ? -22.052 -5.906 5.261 1.00 85.50 278 GLU A O 1
ATOM 2267 N N . ARG A 1 279 ? -23.496 -4.236 5.637 1.00 86.50 279 ARG A N 1
ATOM 2268 C CA . ARG A 1 279 ? -23.970 -4.199 4.244 1.00 86.50 279 ARG A CA 1
ATOM 2269 C C . ARG A 1 279 ? -22.857 -3.829 3.271 1.00 86.50 279 ARG A C 1
ATOM 2271 O O . ARG A 1 279 ? -22.805 -4.383 2.172 1.00 86.50 279 ARG A O 1
ATOM 2278 N N . ARG A 1 280 ? -22.001 -2.870 3.629 1.00 86.62 280 ARG A N 1
ATOM 2279 C CA . ARG A 1 280 ? -20.891 -2.439 2.771 1.00 86.62 280 ARG A CA 1
ATOM 2280 C C . ARG A 1 280 ? -19.800 -3.488 2.685 1.00 86.62 280 ARG A C 1
ATOM 2282 O O . ARG A 1 280 ? -19.285 -3.709 1.596 1.00 86.62 280 ARG A O 1
ATOM 2289 N N . GLU A 1 281 ? -19.517 -4.189 3.767 1.00 82.75 281 GLU A N 1
ATOM 2290 C CA . GLU A 1 281 ? -18.526 -5.259 3.777 1.00 82.75 281 GLU A CA 1
ATOM 2291 C C . GLU A 1 281 ? -18.987 -6.473 2.988 1.00 82.75 281 GLU A C 1
ATOM 2293 O O . GLU A 1 281 ? -18.207 -7.009 2.209 1.00 82.75 281 GLU A O 1
ATOM 2298 N N . ALA A 1 282 ? -20.273 -6.827 3.049 1.00 84.38 282 ALA A N 1
ATOM 2299 C CA . ALA A 1 282 ? -20.834 -7.841 2.159 1.00 84.38 282 ALA A CA 1
ATOM 2300 C C . ALA A 1 282 ? -20.686 -7.446 0.674 1.00 84.38 282 ALA A C 1
ATOM 2302 O O . ALA A 1 282 ? -20.317 -8.270 -0.166 1.00 84.38 282 ALA A O 1
ATOM 2303 N N . GLN A 1 283 ? -20.921 -6.171 0.336 1.00 85.44 283 GLN A N 1
ATOM 2304 C CA . GLN A 1 283 ? -20.698 -5.652 -1.021 1.00 85.44 283 GLN A CA 1
ATOM 2305 C C . GLN A 1 283 ? -19.216 -5.657 -1.415 1.00 85.44 283 GLN A C 1
ATOM 2307 O O . GLN A 1 283 ? -18.894 -5.925 -2.575 1.00 85.44 283 GLN A O 1
ATOM 2312 N N . LEU A 1 284 ? -18.322 -5.348 -0.475 1.00 85.81 284 LEU A N 1
ATOM 2313 C CA . LEU A 1 284 ? -16.880 -5.348 -0.681 1.00 85.81 284 LEU A CA 1
ATOM 2314 C C . LEU A 1 284 ? -16.354 -6.771 -0.891 1.00 85.81 284 LEU A C 1
ATOM 2316 O O . LEU A 1 284 ? -15.641 -7.006 -1.862 1.00 85.81 284 LEU A O 1
ATOM 2320 N N . ALA A 1 285 ? -16.767 -7.726 -0.059 1.00 83.44 285 ALA A N 1
ATOM 2321 C CA . ALA A 1 285 ? -16.431 -9.138 -0.199 1.00 83.44 285 ALA A CA 1
ATOM 2322 C C . ALA A 1 285 ? -16.906 -9.685 -1.553 1.00 83.44 285 ALA A C 1
ATOM 2324 O O . ALA A 1 285 ? -16.128 -10.295 -2.284 1.00 83.44 285 ALA A O 1
ATOM 2325 N N . ALA A 1 286 ? -18.145 -9.381 -1.958 1.00 84.75 286 ALA A N 1
ATOM 2326 C CA . ALA A 1 286 ? -18.651 -9.752 -3.280 1.00 84.75 286 ALA A CA 1
ATOM 2327 C C . ALA A 1 286 ? -17.836 -9.113 -4.421 1.00 84.75 286 ALA A C 1
ATOM 2329 O O . ALA A 1 286 ? -17.544 -9.771 -5.419 1.00 84.75 286 ALA A O 1
ATOM 2330 N N . ALA A 1 287 ? -17.434 -7.845 -4.278 1.00 84.44 287 ALA A N 1
ATOM 2331 C CA . ALA A 1 287 ? -16.587 -7.168 -5.257 1.00 84.44 287 ALA A CA 1
ATOM 2332 C C . ALA A 1 287 ? -15.186 -7.791 -5.345 1.00 84.44 287 ALA A C 1
ATOM 2334 O O . ALA A 1 287 ? -14.668 -7.937 -6.448 1.00 84.44 287 ALA A O 1
ATOM 2335 N N . ARG A 1 288 ? -14.600 -8.202 -4.215 1.00 80.75 288 ARG A N 1
ATOM 2336 C CA . ARG A 1 288 ? -13.312 -8.907 -4.167 1.00 80.75 288 ARG A CA 1
ATOM 2337 C C . ARG A 1 288 ? -13.400 -10.268 -4.832 1.00 80.75 288 ARG A C 1
ATOM 2339 O O . ARG A 1 288 ? -12.551 -10.574 -5.656 1.00 80.75 288 ARG A O 1
ATOM 2346 N N . VAL A 1 289 ? -14.441 -11.050 -4.542 1.00 81.75 289 VAL A N 1
ATOM 2347 C CA . VAL A 1 289 ? -14.677 -12.340 -5.211 1.00 81.75 289 VAL A CA 1
ATOM 2348 C C . VAL A 1 289 ? -14.827 -12.142 -6.716 1.00 81.75 289 VAL A C 1
ATOM 2350 O O . VAL A 1 289 ? -14.186 -12.854 -7.481 1.00 81.75 289 VAL A O 1
ATOM 2353 N N . LYS A 1 290 ? -15.612 -11.148 -7.152 1.00 81.00 290 LYS A N 1
ATOM 2354 C CA . LYS A 1 290 ? -15.760 -10.823 -8.577 1.00 81.00 290 LYS A CA 1
ATOM 2355 C C . LYS A 1 290 ? -14.410 -10.480 -9.215 1.00 81.00 290 LYS A C 1
ATOM 2357 O O . LYS A 1 290 ? -14.067 -11.044 -10.249 1.00 81.00 290 LYS A O 1
ATOM 2362 N N . TYR A 1 291 ? -13.642 -9.604 -8.569 1.00 74.44 291 TYR A N 1
ATOM 2363 C CA . TYR A 1 291 ? -12.320 -9.193 -9.032 1.00 74.44 291 TYR A CA 1
ATOM 2364 C C . TYR A 1 291 ? -11.354 -10.387 -9.108 1.00 74.44 291 TYR A C 1
ATOM 2366 O O . TYR A 1 291 ? -10.687 -10.571 -10.122 1.00 74.44 291 TYR A O 1
ATOM 2374 N N . HIS A 1 292 ? -11.359 -11.269 -8.104 1.00 71.81 292 HIS A N 1
ATOM 2375 C CA . HIS A 1 292 ? -10.582 -12.510 -8.103 1.00 71.81 292 HIS A CA 1
ATOM 2376 C C . HIS A 1 292 ? -10.992 -13.471 -9.229 1.00 71.81 292 HIS A C 1
ATOM 2378 O O . HIS A 1 292 ? -10.142 -13.944 -9.978 1.00 71.81 292 HIS A O 1
ATOM 2384 N N . GLN A 1 293 ? -12.287 -13.717 -9.421 1.00 73.88 293 GLN A N 1
ATOM 2385 C CA . GLN A 1 293 ? -12.779 -14.569 -10.511 1.00 73.88 293 GLN A CA 1
ATOM 2386 C C . GLN A 1 293 ? -12.400 -14.014 -11.885 1.00 73.88 293 GLN A C 1
ATOM 2388 O O . GLN A 1 293 ? -12.112 -14.766 -12.813 1.00 73.88 293 GLN A O 1
ATOM 2393 N N . GLN A 1 294 ? -12.390 -12.690 -12.029 1.00 68.69 294 GLN A N 1
ATOM 2394 C CA . GLN A 1 294 ? -11.928 -12.045 -13.250 1.00 68.69 294 GLN A CA 1
ATOM 2395 C C . GLN A 1 294 ? -10.430 -12.260 -13.438 1.00 68.69 294 GLN A C 1
ATOM 2397 O O . GLN A 1 294 ? -10.022 -12.653 -14.526 1.00 68.69 294 GLN A O 1
ATOM 2402 N N . THR A 1 295 ? -9.618 -12.129 -12.389 1.00 62.78 295 THR A N 1
ATOM 2403 C CA . THR A 1 295 ? -8.186 -12.448 -12.486 1.00 62.78 295 THR A CA 1
ATOM 2404 C C . THR A 1 295 ? -7.922 -13.910 -12.843 1.00 62.78 295 THR A C 1
ATOM 2406 O O . THR A 1 295 ? -7.085 -14.176 -13.701 1.00 62.78 295 THR A O 1
ATOM 2409 N N . GLU A 1 296 ? -8.679 -14.858 -12.286 1.00 65.25 296 GLU A N 1
ATOM 2410 C CA . GLU A 1 296 ? -8.596 -16.281 -12.647 1.00 65.25 296 GLU A CA 1
ATOM 2411 C C . GLU A 1 296 ? -8.997 -16.520 -14.105 1.00 65.25 296 GLU A C 1
ATOM 2413 O O . GLU A 1 296 ? -8.278 -17.182 -14.852 1.00 65.25 296 GLU A O 1
ATOM 2418 N N . LYS A 1 297 ? -10.115 -15.931 -14.545 1.00 61.28 297 LYS A N 1
ATOM 2419 C CA . LYS A 1 297 ? -10.614 -16.046 -15.922 1.00 61.28 297 LYS A CA 1
ATOM 2420 C C . LYS A 1 297 ? -9.588 -15.573 -16.951 1.00 61.28 297 LYS A C 1
ATOM 2422 O O . LYS A 1 297 ? -9.531 -16.120 -18.051 1.00 61.28 297 LYS A O 1
ATOM 2427 N N . TYR A 1 298 ? -8.795 -14.565 -16.606 1.00 58.81 298 TYR A N 1
ATOM 2428 C CA . TYR A 1 298 ? -7.753 -14.031 -17.476 1.00 58.81 298 TYR A CA 1
ATOM 2429 C C . TYR A 1 298 ? -6.392 -14.726 -17.297 1.00 58.81 298 TYR A C 1
ATOM 2431 O O . TYR A 1 298 ? -5.417 -14.295 -17.903 1.00 58.81 298 TYR A O 1
ATOM 2439 N N . GLY A 1 299 ? -6.316 -15.819 -16.524 1.00 51.31 299 GLY A N 1
ATOM 2440 C CA . GLY A 1 299 ? -5.087 -16.595 -16.320 1.00 51.31 299 GLY A CA 1
ATOM 2441 C C . GLY A 1 299 ? -4.036 -15.871 -15.476 1.00 51.31 299 GLY A C 1
ATOM 2442 O O . GLY A 1 299 ? -2.852 -16.178 -15.575 1.00 51.31 299 GLY A O 1
ATOM 2443 N N . LEU A 1 300 ? -4.466 -14.886 -14.684 1.00 49.12 300 LEU A N 1
ATOM 2444 C CA . LEU A 1 300 ? -3.603 -14.037 -13.863 1.00 49.12 300 LEU A CA 1
ATOM 2445 C C . LEU A 1 300 ? -3.484 -14.532 -12.419 1.00 49.12 300 LEU A C 1
ATOM 2447 O O . LEU A 1 300 ? -2.572 -14.105 -11.725 1.00 49.12 300 LEU A O 1
ATOM 2451 N N . ALA A 1 301 ? -4.374 -15.423 -11.976 1.00 41.62 301 ALA A N 1
ATOM 2452 C CA . ALA A 1 301 ? -4.294 -16.076 -10.675 1.00 41.62 301 ALA A CA 1
ATOM 2453 C C . ALA A 1 301 ? -3.803 -17.523 -10.847 1.00 41.62 301 ALA A C 1
ATOM 2455 O O . ALA A 1 301 ? -4.395 -18.296 -11.602 1.00 41.62 301 ALA A O 1
ATOM 2456 N N . ALA A 1 302 ? -2.713 -17.857 -10.153 1.00 36.97 302 ALA A N 1
ATOM 2457 C CA . ALA A 1 302 ? -2.167 -19.206 -10.009 1.00 36.97 302 ALA A CA 1
ATOM 2458 C C . ALA A 1 302 ? -2.123 -19.590 -8.529 1.00 36.97 302 ALA A C 1
ATOM 2460 O O . ALA A 1 302 ? -1.778 -18.698 -7.713 1.00 36.97 302 ALA A O 1
#

pLDDT: mean 81.35, std 14.77, range [36.97, 97.75]

Mean predicted aligned error: 7.78 Å

Nearest PDB structures (foldseek):
  7u8r-assembly1_o  TM=2.879E-01  e=9.177E-01  Sus scrofa
  6wlw-assembly1_5  TM=3.165E-01  e=9.177E-01  Homo sapiens
  7unf-assembly1_7  TM=2.798E-01  e=1.438E+00  Homo sapiens
  6xbw-assembly1_l  TM=2.395E-01  e=1.504E+00  Bos taurus

Foldseek 3Di:
DFLLVLLVLFAQKDFLVLVLVLLVLLLCCLPVFQLVLLVLLCVLCVQPEFDFPVRVVLQVLLCVLLVHSGHPSVSVNVLSVQVNVLSVVLSVVSVVPDDRMDGSQQDFLLNSVSLLLSLLSVVLSVLVLLVLLLRLLRRLCVLLVNNVCSCVLPDPVSVVLNVVCSVLSSLSSSLSSPHSVLVVVLSVQADRDRDGSPPPCVVVVVCPPSNCSSPSRPRDVVSPLDDDSRRDPPPCVVLSVLVVVLSVLSRVLSVLSSVSSSCSVVVHDDPVSVVVNSVSSVVSVVSVVVSVVVCVVVVSHD

Secondary structure (DSSP, 8-state):
--HHHHHHHS-SEEEHHHHHHHHHHHHHIIIIIIHHHHHHHHHHHTTPPP-STTHHHHHHHHHHHHT--S-HHHHHHHHHHHHHHHHHHHHHHHHHH--SEEEGGG-BHHHHHHHHHHHHHHHHHHHHHHHHHHHHHHHHHHHTT-GGGSSTTS-HHHHHHHHHHHHHHHHHHHHHTS-HHHHHHHHHTS---B--TTSTTHHHHHH-TTS-TT-GGGS--TT--S--GGG-SSTHHHHHHHHHHHHHHHHHHHHHHHHHHHHHHTT---HHHHHHHHHHHHHHHHHHHHHHHHHHHTT---